Protein AF-A0A6C0HI77-F1 (afdb_monomer_lite)

Foldseek 3Di:
DVVVVLVVQLCVLQPVCLVVVLVVVCVVVVDNLVSVLVSLLVNLVSNCVSCLVLDPLDPPPPSCLVSVLVNLLLLSVLSVCCVVPVLSLLLSQLSLLLQLVLVVCCCPVVVKDFPDDRDDPSHPVVSVVVSVNCSSPVNNVSSLVCLLVDPDLPPHLDPVSLVVNVVSVVCSCVVRQVVCCVRRVHNRMPQRHPVDDPVSNVVSVVVSNVSSVVSSVVVVVSNVVND

pLDDT: mean 91.26, std 8.79, range [53.19, 98.69]

Structure (mmCIF, N/CA/C/O backbone):
data_AF-A0A6C0HI77-F1
#
_entry.id   AF-A0A6C0HI77-F1
#
loop_
_atom_site.group_PDB
_atom_site.id
_atom_site.type_symbol
_atom_site.label_atom_id
_atom_site.label_alt_id
_atom_site.label_comp_id
_atom_site.label_asym_id
_atom_site.label_entity_id
_atom_site.label_seq_id
_atom_site.pdbx_PDB_ins_code
_atom_site.Cartn_x
_atom_site.Cartn_y
_atom_site.Cartn_z
_atom_site.occupancy
_atom_site.B_iso_or_equiv
_atom_site.auth_seq_id
_atom_site.auth_comp_id
_atom_site.auth_asym_id
_atom_site.auth_atom_id
_atom_site.pdbx_PDB_model_num
ATOM 1 N N . MET A 1 1 ? -13.343 -34.624 20.318 1.00 53.19 1 MET A N 1
ATOM 2 C CA . MET A 1 1 ? -13.816 -34.173 18.985 1.00 53.19 1 MET A CA 1
ATOM 3 C C . MET A 1 1 ? -14.259 -32.708 18.936 1.00 53.19 1 MET A C 1
ATOM 5 O O . MET A 1 1 ? -14.117 -32.107 17.883 1.00 53.19 1 MET A O 1
ATOM 9 N N . VAL A 1 2 ? -14.716 -32.089 20.034 1.00 54.72 2 VAL A N 1
ATOM 10 C CA . VAL A 1 2 ? -15.115 -30.661 20.044 1.00 54.72 2 VAL A CA 1
ATOM 11 C C . VAL A 1 2 ? -13.932 -29.696 19.830 1.00 54.72 2 VAL A C 1
ATOM 13 O O . VAL A 1 2 ? -14.074 -28.698 19.130 1.00 54.72 2 VAL A O 1
ATOM 16 N N . SER A 1 3 ? -12.739 -30.019 20.343 1.00 54.97 3 SER A N 1
ATOM 17 C CA . SER A 1 3 ? -11.537 -29.179 20.191 1.00 54.97 3 SER A CA 1
ATOM 18 C C . SER A 1 3 ? -11.061 -29.032 18.740 1.00 54.97 3 SER A C 1
ATOM 20 O O . SER A 1 3 ? -10.640 -27.949 18.350 1.00 54.97 3 SER A O 1
ATOM 22 N N . VAL A 1 4 ? -11.183 -30.082 17.919 1.00 55.44 4 VAL A N 1
ATOM 23 C CA . VAL A 1 4 ? -10.771 -30.059 16.502 1.00 55.44 4 VAL A CA 1
ATOM 24 C C . VAL A 1 4 ? -11.670 -29.125 15.684 1.00 55.44 4 VAL A C 1
ATOM 26 O O . VAL A 1 4 ? -11.168 -28.352 14.873 1.00 55.44 4 VAL A O 1
ATOM 29 N N . ASN A 1 5 ? -12.981 -29.106 15.954 1.00 63.69 5 ASN A N 1
ATOM 30 C CA . ASN A 1 5 ? -13.908 -28.182 15.288 1.00 63.69 5 ASN A CA 1
ATOM 31 C C . ASN A 1 5 ? -13.658 -26.713 15.664 1.00 63.69 5 ASN A C 1
ATOM 33 O O . ASN A 1 5 ? -13.779 -25.839 14.807 1.00 63.69 5 ASN A O 1
ATOM 37 N N . ILE A 1 6 ? -13.280 -26.431 16.915 1.00 63.78 6 ILE A N 1
ATOM 38 C CA . ILE A 1 6 ? -12.971 -25.064 17.366 1.00 63.78 6 ILE A CA 1
ATOM 39 C C . ILE A 1 6 ? -11.668 -24.567 16.728 1.00 63.78 6 ILE A C 1
ATOM 41 O O . ILE A 1 6 ? -11.632 -23.463 16.185 1.00 63.78 6 ILE A O 1
ATOM 45 N N . ILE A 1 7 ? -10.619 -25.394 16.728 1.00 64.50 7 ILE A N 1
ATOM 46 C CA . ILE A 1 7 ? -9.315 -25.045 16.147 1.00 64.50 7 ILE A CA 1
ATOM 47 C C . ILE A 1 7 ? -9.431 -24.825 14.631 1.00 64.50 7 ILE A C 1
ATOM 49 O O . ILE A 1 7 ? -8.935 -23.822 14.116 1.00 64.50 7 ILE A O 1
ATOM 53 N N . ASN A 1 8 ? -10.156 -25.697 13.921 1.00 66.62 8 ASN A N 1
ATOM 54 C CA . ASN A 1 8 ? -10.393 -25.543 12.482 1.00 66.62 8 ASN A CA 1
ATOM 55 C C . ASN A 1 8 ? -11.140 -24.239 12.159 1.00 66.62 8 ASN A C 1
ATOM 57 O O . ASN A 1 8 ? -10.820 -23.570 11.179 1.00 66.62 8 ASN A O 1
ATOM 61 N N . ASN A 1 9 ? -12.087 -23.829 13.008 1.00 85.38 9 ASN A N 1
ATOM 62 C CA . ASN A 1 9 ? -12.816 -22.574 12.828 1.00 85.38 9 ASN A CA 1
ATOM 63 C C . ASN A 1 9 ? -11.897 -21.346 12.995 1.00 85.38 9 ASN A C 1
ATOM 65 O O . ASN A 1 9 ? -11.975 -20.412 12.198 1.00 85.38 9 ASN A O 1
ATOM 69 N N . ILE A 1 10 ? -10.966 -21.363 13.959 1.00 92.31 10 ILE A N 1
ATOM 70 C CA . ILE A 1 10 ? -10.018 -20.255 14.185 1.00 92.31 10 ILE A CA 1
ATOM 71 C C . ILE A 1 10 ? -9.112 -20.040 12.965 1.00 92.31 10 ILE A C 1
ATOM 73 O O . ILE A 1 10 ? -9.024 -18.922 12.456 1.00 92.31 10 ILE A O 1
ATOM 77 N N . TYR A 1 11 ? -8.467 -21.088 12.449 1.00 92.69 11 TYR A N 1
ATOM 78 C CA . TYR A 1 11 ? -7.564 -20.940 11.300 1.00 92.69 11 TYR A CA 1
ATOM 79 C C . TYR A 1 11 ? -8.297 -20.528 10.017 1.00 92.69 11 TYR A C 1
ATOM 81 O O . TYR A 1 11 ? -7.779 -19.721 9.242 1.00 92.69 11 TYR A O 1
ATOM 89 N N . ILE A 1 12 ? -9.529 -21.009 9.813 1.00 92.56 12 ILE A N 1
ATOM 90 C CA . ILE A 1 12 ? -10.366 -20.574 8.688 1.00 92.56 12 ILE A CA 1
ATOM 91 C C . ILE A 1 12 ? -10.732 -19.093 8.829 1.00 92.56 12 ILE A C 1
ATOM 93 O O . ILE A 1 12 ? -10.561 -18.340 7.872 1.00 92.56 12 ILE A O 1
ATOM 97 N N . LYS A 1 13 ? -11.165 -18.639 10.014 1.00 93.44 13 LYS A N 1
ATOM 98 C CA . LYS A 1 13 ? -11.474 -17.220 10.270 1.00 93.44 13 LYS A CA 1
ATOM 99 C C . LYS A 1 13 ? -10.274 -16.307 10.007 1.00 93.44 13 LYS A C 1
ATOM 101 O O . LYS A 1 13 ? -10.445 -15.237 9.434 1.00 93.44 13 LYS A O 1
ATOM 106 N N . ASN A 1 14 ? -9.062 -16.742 10.350 1.00 94.56 14 ASN A N 1
ATOM 107 C CA . ASN A 1 14 ? -7.837 -15.972 10.107 1.00 94.56 14 ASN A CA 1
ATOM 108 C C . ASN A 1 14 ? -7.335 -16.051 8.655 1.00 94.56 14 ASN A C 1
ATOM 110 O O . ASN A 1 14 ? -6.414 -15.324 8.298 1.00 94.56 14 ASN A O 1
ATOM 114 N N . GLY A 1 15 ? -7.950 -16.871 7.797 1.00 95.50 15 GLY A N 1
ATOM 115 C CA . GLY A 1 15 ? -7.628 -16.923 6.371 1.00 95.50 15 GLY A CA 1
ATOM 116 C C . GLY A 1 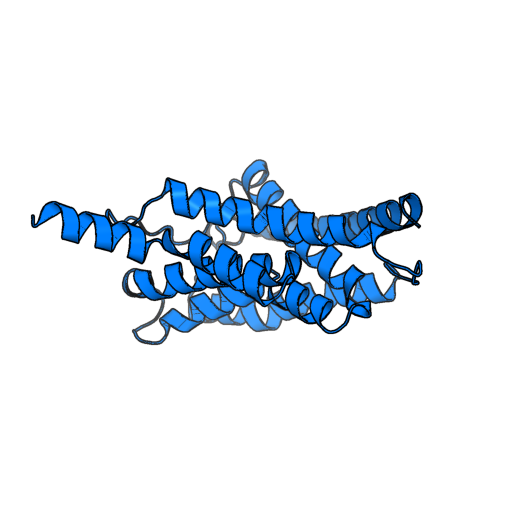15 ? -6.453 -17.832 6.021 1.00 95.50 15 GLY A C 1
ATOM 117 O O . GLY A 1 15 ? -5.926 -17.728 4.919 1.00 95.50 15 GLY A O 1
ATOM 118 N N . CYS A 1 16 ? -6.058 -18.762 6.898 1.00 95.81 16 CYS A N 1
ATOM 119 C CA . CYS A 1 16 ? -4.932 -19.672 6.645 1.00 95.81 16 CYS A CA 1
ATOM 120 C C . CYS A 1 16 ? -5.140 -20.608 5.440 1.00 95.81 16 CYS A C 1
ATOM 122 O O . CYS A 1 16 ? -4.198 -21.263 5.004 1.00 95.81 16 CYS A O 1
ATOM 124 N N . TYR A 1 17 ? -6.353 -20.663 4.884 1.00 95.44 17 TYR A N 1
ATOM 125 C CA . TYR A 1 17 ? -6.663 -21.398 3.659 1.00 95.44 17 TYR A CA 1
ATOM 126 C C . TYR A 1 17 ? -6.307 -20.627 2.371 1.00 95.44 17 TYR A C 1
ATOM 128 O O . TYR A 1 17 ? -6.198 -21.225 1.302 1.00 95.44 17 TYR A O 1
ATOM 136 N N . ILE A 1 18 ? -6.128 -19.305 2.439 1.00 96.94 18 ILE A N 1
ATOM 137 C CA . ILE A 1 18 ? -5.914 -18.443 1.265 1.00 96.94 18 ILE A CA 1
ATOM 138 C C . ILE A 1 18 ? -4.601 -18.755 0.520 1.00 96.94 18 ILE A C 1
ATOM 140 O O . ILE A 1 18 ? -4.625 -18.699 -0.708 1.00 96.94 18 ILE A O 1
ATOM 144 N N . PRO A 1 19 ? -3.494 -19.188 1.158 1.00 95.75 19 PRO A N 1
ATOM 145 C CA . PRO A 1 19 ? -2.330 -19.699 0.428 1.00 95.75 19 PRO A CA 1
ATOM 146 C C . PRO A 1 19 ? -2.638 -20.894 -0.492 1.00 95.75 19 PRO A C 1
ATOM 148 O O . PRO A 1 19 ? -2.011 -21.045 -1.536 1.00 95.75 19 PRO A O 1
ATOM 151 N N . PHE A 1 20 ? -3.631 -21.729 -0.171 1.00 96.12 20 PHE A N 1
ATOM 152 C CA . PHE A 1 20 ? -4.065 -22.796 -1.082 1.00 96.12 20 PHE A CA 1
ATOM 153 C C . PHE A 1 20 ? -4.909 -22.246 -2.236 1.00 96.12 20 PHE A C 1
ATOM 155 O O . PHE A 1 20 ? -4.781 -22.710 -3.368 1.00 96.12 20 PHE A O 1
ATOM 162 N N . VAL A 1 21 ? -5.720 -21.212 -1.974 1.00 96.00 21 VAL A N 1
ATOM 163 C CA . VAL A 1 21 ? -6.425 -20.462 -3.027 1.00 96.00 21 VAL A CA 1
ATOM 164 C C . VAL A 1 21 ? -5.419 -19.826 -3.986 1.00 96.00 21 VAL A C 1
ATOM 166 O O . VAL A 1 21 ? -5.616 -19.904 -5.193 1.00 96.00 21 VAL A O 1
ATOM 169 N N . TYR A 1 22 ? -4.316 -19.279 -3.471 1.00 96.44 22 TYR A N 1
ATOM 170 C CA . TYR A 1 22 ? -3.204 -18.764 -4.269 1.00 96.44 22 TYR A CA 1
ATOM 171 C C . TYR A 1 22 ? -2.630 -19.821 -5.214 1.00 96.44 22 TYR A C 1
ATOM 173 O O . TYR A 1 22 ? -2.514 -19.560 -6.408 1.00 96.44 22 TYR A O 1
ATOM 181 N N . ILE A 1 23 ? -2.320 -21.021 -4.710 1.00 97.38 23 ILE A N 1
ATOM 182 C CA . ILE A 1 23 ? -1.789 -22.114 -5.539 1.00 97.38 23 ILE A CA 1
ATOM 183 C C . ILE A 1 23 ? -2.769 -22.451 -6.670 1.00 97.38 23 ILE A C 1
ATOM 185 O O . ILE A 1 23 ? -2.353 -22.599 -7.818 1.00 97.38 23 ILE A O 1
ATOM 189 N N . GLY A 1 24 ? -4.068 -22.522 -6.362 1.00 97.56 24 GLY A N 1
ATOM 190 C CA . GLY A 1 24 ? -5.112 -22.729 -7.365 1.00 97.56 24 GLY A CA 1
ATOM 191 C C . GLY A 1 24 ? -5.161 -21.603 -8.399 1.00 97.56 24 GLY A C 1
ATOM 192 O O . GLY A 1 24 ? -5.083 -21.867 -9.596 1.00 97.56 24 GLY A O 1
ATOM 193 N N . LEU A 1 25 ? -5.236 -20.346 -7.954 1.00 96.38 25 LEU A N 1
ATOM 194 C CA . LEU A 1 25 ? -5.265 -19.175 -8.834 1.00 96.38 25 LEU A CA 1
ATOM 195 C C . LEU A 1 25 ? -4.044 -19.131 -9.748 1.00 96.38 25 LEU A C 1
ATOM 197 O O . LEU A 1 25 ? -4.202 -18.972 -10.954 1.00 96.38 25 LEU A O 1
ATOM 201 N N . TRP A 1 26 ? -2.851 -19.351 -9.206 1.00 97.62 26 TRP A N 1
ATOM 202 C CA . TRP A 1 26 ? -1.622 -19.368 -9.988 1.00 97.62 26 TRP A CA 1
ATOM 203 C C . TRP A 1 26 ? -1.589 -20.528 -10.984 1.00 97.62 26 TRP A C 1
ATOM 205 O O . TRP A 1 26 ? -1.174 -20.352 -12.130 1.00 97.62 26 TRP A O 1
ATOM 215 N N . TYR A 1 27 ? -2.095 -21.702 -10.599 1.00 97.81 27 TYR A N 1
ATOM 216 C CA . TYR A 1 27 ? -2.217 -22.830 -11.514 1.00 97.81 27 TYR A CA 1
ATOM 217 C C . TYR A 1 27 ? -3.105 -22.509 -12.726 1.00 97.81 27 TYR A C 1
ATOM 219 O O . TYR A 1 27 ? -2.742 -22.902 -13.837 1.00 97.81 27 TYR A O 1
ATOM 227 N N . PHE A 1 28 ? -4.222 -21.802 -12.530 1.00 97.62 28 PHE A N 1
ATOM 228 C CA . PHE A 1 28 ? -5.171 -21.475 -13.600 1.00 97.62 28 PHE A CA 1
ATOM 229 C C . PHE A 1 28 ? -4.765 -20.259 -14.433 1.00 97.62 28 PHE A C 1
ATOM 231 O O . PHE A 1 28 ? -4.900 -20.295 -15.651 1.00 97.62 28 PHE A O 1
ATOM 238 N N . THR A 1 29 ? -4.267 -19.197 -13.802 1.00 96.50 29 THR A N 1
ATOM 239 C CA . THR A 1 29 ? -3.889 -17.961 -14.506 1.00 96.50 29 THR A CA 1
ATOM 240 C C . THR A 1 29 ? -2.521 -18.062 -15.170 1.00 96.50 29 THR A C 1
ATOM 242 O O . THR A 1 29 ? -2.258 -17.334 -16.118 1.00 96.50 29 THR A O 1
ATOM 245 N N . LYS A 1 30 ? -1.638 -18.934 -14.656 1.00 97.19 30 LYS A N 1
ATOM 246 C CA . LYS A 1 30 ? -0.193 -18.949 -14.953 1.00 97.19 30 LYS A CA 1
ATOM 247 C C . LYS A 1 30 ? 0.496 -17.605 -14.703 1.00 97.19 30 LYS A C 1
ATOM 249 O O . LYS A 1 30 ? 1.620 -17.396 -15.145 1.00 97.19 30 LYS A O 1
ATOM 254 N N . ASP A 1 31 ? -0.139 -16.740 -13.920 1.00 95.50 31 ASP A N 1
ATOM 255 C CA . ASP A 1 31 ? 0.297 -15.378 -13.672 1.00 95.50 31 ASP A CA 1
ATOM 256 C C . ASP A 1 31 ? 0.622 -15.209 -12.190 1.00 95.50 31 ASP A C 1
ATOM 258 O O . ASP A 1 31 ? -0.257 -15.205 -11.318 1.00 95.50 31 ASP A O 1
ATOM 262 N N . PHE A 1 32 ? 1.917 -15.130 -11.895 1.00 95.12 32 PHE A N 1
ATOM 263 C CA . PHE A 1 32 ? 2.402 -14.997 -10.526 1.00 95.12 32 PHE A CA 1
ATOM 264 C C . PHE A 1 32 ? 2.031 -13.635 -9.924 1.00 95.12 32 PHE A C 1
ATOM 266 O O . PHE A 1 32 ? 1.683 -13.569 -8.743 1.00 95.12 32 PHE A O 1
ATOM 273 N N . TYR A 1 33 ? 2.078 -12.562 -10.721 1.00 95.12 33 TYR A N 1
ATOM 274 C CA . TYR A 1 33 ? 1.779 -11.204 -10.270 1.00 95.12 33 TYR A CA 1
ATOM 275 C C . TYR A 1 33 ? 0.308 -11.092 -9.872 1.00 95.12 33 TYR A C 1
ATOM 277 O O . TYR A 1 33 ? -0.010 -10.790 -8.716 1.00 95.12 33 TYR A O 1
ATOM 285 N N . LEU A 1 34 ? -0.594 -11.418 -10.803 1.00 95.00 34 LEU A N 1
ATOM 286 C CA . LEU A 1 34 ? -2.035 -11.309 -10.601 1.00 95.00 34 LEU A CA 1
ATOM 287 C C . LEU A 1 34 ? -2.496 -12.187 -9.437 1.00 95.00 34 LEU A C 1
ATOM 289 O O . LEU A 1 34 ? -3.218 -11.722 -8.553 1.00 95.00 34 LEU A O 1
ATOM 293 N N . SER A 1 35 ? -2.046 -13.444 -9.400 1.00 96.56 35 SER A N 1
ATOM 294 C CA . SER A 1 35 ? -2.444 -14.389 -8.351 1.00 96.56 35 SER A CA 1
ATOM 295 C C . SER A 1 35 ? -2.014 -13.908 -6.970 1.00 96.56 35 SER A C 1
ATOM 297 O O . SER A 1 35 ? -2.783 -13.996 -6.013 1.00 96.56 35 SER A O 1
ATOM 299 N N . THR A 1 36 ? -0.811 -13.342 -6.860 1.00 95.31 36 THR A N 1
ATOM 300 C CA . THR A 1 36 ? -0.298 -12.827 -5.588 1.00 95.31 36 THR A CA 1
ATOM 301 C C . THR A 1 36 ? -1.076 -11.593 -5.128 1.00 95.31 36 THR A C 1
ATOM 303 O O . THR A 1 36 ? -1.520 -11.547 -3.978 1.00 95.31 36 THR A O 1
ATOM 306 N N . VAL A 1 37 ? -1.312 -10.619 -6.017 1.00 93.69 37 VAL A N 1
ATOM 307 C CA . VAL A 1 37 ? -2.087 -9.400 -5.709 1.00 93.69 37 VAL A CA 1
ATOM 308 C C . VAL A 1 37 ? -3.512 -9.747 -5.264 1.00 93.69 37 VAL A C 1
ATOM 310 O O . VAL A 1 37 ? -3.989 -9.231 -4.249 1.00 93.69 37 VAL A O 1
ATOM 313 N N . VAL A 1 38 ? -4.181 -10.666 -5.968 1.00 93.44 38 VAL A N 1
ATOM 314 C CA . VAL A 1 38 ? -5.527 -11.135 -5.603 1.00 93.44 38 VAL A CA 1
ATOM 315 C C . VAL A 1 38 ? -5.518 -11.820 -4.235 1.00 93.44 38 VAL A C 1
ATOM 317 O O . VAL A 1 38 ? -6.395 -11.561 -3.412 1.00 93.44 38 VAL A O 1
ATOM 320 N N . CYS A 1 39 ? -4.521 -12.651 -3.935 1.00 94.75 39 CYS A N 1
ATOM 321 C CA . CYS A 1 39 ? -4.460 -13.353 -2.654 1.00 94.75 39 CYS A CA 1
ATOM 322 C C . CYS A 1 39 ? -4.195 -12.440 -1.462 1.00 94.75 39 CYS A C 1
ATOM 324 O O . CYS A 1 39 ? -4.845 -12.602 -0.427 1.00 94.75 39 CYS A O 1
ATOM 326 N N . PHE A 1 40 ? -3.328 -11.438 -1.604 1.00 92.38 40 PHE A N 1
ATOM 327 C CA . PHE A 1 40 ? -3.192 -10.402 -0.580 1.00 92.38 40 PHE A CA 1
ATOM 328 C C . PHE A 1 40 ? -4.511 -9.671 -0.343 1.00 92.38 40 PHE A C 1
ATOM 330 O O . PHE A 1 40 ? -4.894 -9.445 0.807 1.00 92.38 40 PHE A O 1
ATOM 337 N N . LYS A 1 41 ? -5.272 -9.391 -1.410 1.00 89.88 41 LYS A N 1
ATOM 338 C CA . LYS A 1 41 ? -6.593 -8.784 -1.259 1.00 89.88 41 LYS A CA 1
ATOM 339 C C . LYS A 1 41 ? -7.560 -9.678 -0.494 1.00 89.88 41 LYS A C 1
ATOM 341 O O . LYS A 1 41 ? -8.252 -9.197 0.407 1.00 89.88 41 LYS A O 1
ATOM 346 N N . LEU A 1 42 ? -7.606 -10.962 -0.844 1.00 92.75 42 LEU A N 1
ATOM 347 C CA . LEU A 1 42 ? -8.450 -11.948 -0.175 1.00 92.75 42 LEU A CA 1
ATOM 348 C C . LEU A 1 42 ? -8.117 -12.045 1.316 1.00 92.75 42 LEU A C 1
ATOM 350 O O . LEU A 1 42 ? -9.041 -12.147 2.120 1.00 92.75 42 LEU A O 1
ATOM 354 N N . HIS A 1 43 ? -6.840 -11.943 1.704 1.00 92.50 43 HIS A N 1
ATOM 355 C CA . HIS A 1 43 ? -6.439 -11.904 3.114 1.00 92.50 43 HIS A CA 1
ATOM 356 C C . HIS A 1 43 ? -7.073 -10.731 3.854 1.00 92.50 43 HIS A C 1
ATOM 358 O O . HIS A 1 43 ? -7.734 -10.934 4.876 1.00 92.50 43 HIS A O 1
ATOM 364 N N . THR A 1 44 ? -6.927 -9.520 3.316 1.00 89.31 44 THR A N 1
ATOM 365 C CA . THR A 1 44 ? -7.511 -8.315 3.910 1.00 89.31 44 THR A CA 1
ATOM 366 C C . THR A 1 44 ? -9.037 -8.417 3.977 1.00 89.31 44 THR A C 1
ATOM 368 O O . THR A 1 44 ? -9.620 -8.150 5.025 1.00 89.31 44 THR A O 1
ATOM 371 N N . MET A 1 45 ? -9.700 -8.853 2.898 1.00 89.00 45 MET A N 1
ATOM 372 C CA . MET A 1 45 ? -11.165 -9.003 2.867 1.00 89.00 45 MET A CA 1
ATOM 373 C C . MET A 1 45 ? -11.656 -10.035 3.871 1.00 89.00 45 MET A C 1
ATOM 375 O O . MET A 1 45 ? -12.597 -9.756 4.605 1.00 89.00 45 MET A O 1
ATOM 379 N N . ASN A 1 46 ? -11.013 -11.202 3.939 1.00 91.94 46 ASN A N 1
ATOM 380 C CA . ASN A 1 46 ? -11.390 -12.238 4.889 1.00 91.94 46 ASN A CA 1
ATOM 381 C C . ASN A 1 46 ? -11.234 -11.744 6.332 1.00 91.94 46 ASN A C 1
ATOM 383 O O . ASN A 1 46 ? -12.148 -11.938 7.129 1.00 91.94 46 ASN A O 1
ATOM 387 N N . TYR A 1 47 ? -10.123 -11.074 6.659 1.00 90.06 47 TYR A N 1
ATOM 388 C CA . TYR A 1 47 ? -9.914 -10.516 7.996 1.00 90.06 47 TYR A CA 1
ATOM 389 C C . TYR A 1 47 ? -11.048 -9.562 8.379 1.00 90.06 47 TYR A C 1
ATOM 391 O O . TYR A 1 47 ? -11.715 -9.760 9.395 1.00 90.06 47 TYR A O 1
ATOM 399 N N . PHE A 1 48 ? -11.331 -8.566 7.540 1.00 86.75 48 PHE A N 1
ATOM 400 C CA . PHE A 1 48 ? -12.373 -7.606 7.870 1.00 86.75 48 PHE A CA 1
ATOM 401 C C . PHE A 1 48 ? -13.772 -8.219 7.878 1.00 86.75 48 PHE A C 1
ATOM 403 O O . PHE A 1 48 ? -14.535 -7.925 8.786 1.00 86.75 48 PHE A O 1
ATOM 410 N N . TYR A 1 49 ? -14.096 -9.101 6.936 1.00 87.50 49 TYR A N 1
ATOM 411 C CA . TYR A 1 49 ? -15.386 -9.786 6.910 1.00 87.50 49 TYR A CA 1
ATOM 412 C C . TYR A 1 49 ? -15.617 -10.632 8.170 1.00 87.50 49 TYR A C 1
ATOM 414 O O . TYR A 1 49 ? -16.702 -10.625 8.744 1.00 87.50 49 TYR A O 1
ATOM 422 N N . ARG A 1 50 ? -14.598 -11.362 8.639 1.00 89.69 50 ARG A N 1
ATOM 423 C CA . ARG A 1 50 ? -14.726 -12.240 9.812 1.00 89.69 50 ARG A CA 1
ATOM 424 C C . ARG A 1 50 ? -14.740 -11.474 11.125 1.00 89.69 50 ARG A C 1
ATOM 426 O O . ARG A 1 50 ? -15.450 -11.876 12.045 1.00 89.69 50 ARG A O 1
ATOM 433 N N . PHE A 1 51 ? -13.986 -10.383 11.212 1.00 88.69 51 PHE A N 1
ATOM 434 C CA . PHE A 1 51 ? -13.784 -9.644 12.456 1.00 88.69 51 PHE A CA 1
ATOM 435 C C . PHE A 1 51 ? -14.494 -8.280 12.488 1.00 88.69 51 PHE A C 1
ATOM 437 O O . PHE A 1 51 ? -14.275 -7.508 13.420 1.00 88.69 51 PHE A O 1
ATOM 444 N N . GLU A 1 52 ? -15.388 -7.978 11.535 1.00 85.62 52 GLU A N 1
ATOM 445 C CA . GLU A 1 52 ? -16.070 -6.674 11.472 1.00 85.62 52 GLU A CA 1
ATOM 446 C C . GLU A 1 52 ? -16.873 -6.335 12.729 1.00 85.62 52 GLU A C 1
ATOM 448 O O . GLU A 1 52 ? -16.948 -5.175 13.128 1.00 85.62 52 GLU A O 1
ATOM 453 N N . HIS A 1 53 ? -17.442 -7.351 13.377 1.00 84.25 53 HIS A N 1
ATOM 454 C CA . HIS A 1 53 ? -18.282 -7.218 14.563 1.00 84.25 53 HIS A CA 1
ATOM 455 C C . HIS A 1 53 ? -17.507 -6.723 15.796 1.00 84.25 53 HIS A C 1
ATOM 457 O O . HIS A 1 53 ? -18.114 -6.285 16.773 1.00 84.25 53 HIS A O 1
ATOM 463 N N . HIS A 1 54 ? -16.171 -6.756 15.760 1.00 85.31 54 HIS A N 1
ATOM 464 C CA . HIS A 1 54 ? -15.331 -6.166 16.799 1.00 85.31 54 HIS A CA 1
ATOM 465 C C . HIS A 1 54 ? -15.163 -4.647 16.647 1.00 85.31 54 HIS A C 1
ATOM 467 O O . HIS A 1 54 ? -14.795 -3.981 17.617 1.00 85.31 54 HIS A O 1
ATOM 473 N N . TYR A 1 55 ? -15.442 -4.072 15.471 1.00 82.12 55 TYR A N 1
ATOM 474 C CA . TYR A 1 55 ? -15.398 -2.624 15.283 1.00 82.12 55 TYR A CA 1
ATOM 475 C C . TYR A 1 55 ? -16.704 -1.988 15.765 1.00 82.12 55 TYR A C 1
ATOM 477 O O . TYR A 1 55 ? -17.788 -2.303 15.285 1.00 82.12 55 TYR A O 1
ATOM 485 N N . LYS A 1 56 ? -16.595 -1.047 16.706 1.00 82.25 56 LYS A N 1
ATOM 486 C CA . LYS A 1 56 ? -17.726 -0.250 17.218 1.00 82.25 56 LYS A CA 1
ATOM 487 C C . LYS A 1 56 ? -17.711 1.187 16.689 1.00 82.25 56 LYS A C 1
ATOM 489 O O . LYS A 1 56 ? -18.202 2.095 17.346 1.00 82.25 56 LYS A O 1
ATOM 494 N N . ILE A 1 57 ? -17.069 1.388 15.539 1.00 80.69 57 ILE A N 1
ATOM 495 C CA . ILE A 1 57 ? -16.801 2.712 14.968 1.00 80.69 57 ILE A CA 1
ATOM 496 C C . ILE A 1 57 ? -18.065 3.269 14.311 1.00 80.69 57 ILE A C 1
ATOM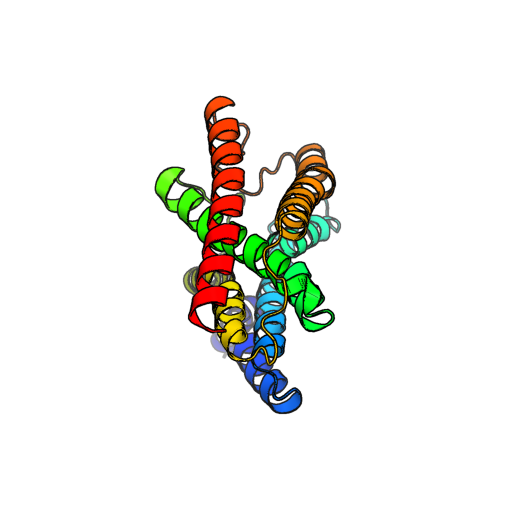 498 O O . ILE A 1 57 ? -18.396 4.435 14.491 1.00 80.69 57 ILE A O 1
ATOM 502 N N . LEU A 1 58 ? -18.781 2.419 13.574 1.00 82.62 58 LEU A N 1
ATOM 503 C CA . LEU A 1 58 ? -20.067 2.734 12.970 1.00 82.62 58 LEU A CA 1
ATOM 504 C C . LEU A 1 58 ? -21.114 1.716 13.440 1.00 82.62 58 LEU A C 1
ATOM 506 O O . LEU A 1 58 ? -20.762 0.575 13.757 1.00 82.62 58 LEU A O 1
ATOM 510 N N . PRO A 1 59 ? -22.405 2.091 13.493 1.00 78.81 59 PRO A N 1
ATOM 511 C CA . PRO A 1 59 ? -23.458 1.117 13.731 1.00 78.81 59 PRO A CA 1
ATOM 512 C C . PRO A 1 59 ? -23.451 0.066 12.614 1.00 78.81 59 PRO A C 1
ATOM 514 O O . PRO A 1 59 ? -23.234 0.379 11.441 1.00 78.81 59 PRO A O 1
ATOM 517 N N . SER A 1 60 ? -23.690 -1.195 12.972 1.00 76.19 60 SER A N 1
ATOM 518 C CA . SER A 1 60 ? -23.908 -2.251 11.979 1.00 76.19 60 SER A CA 1
ATOM 519 C C . SER A 1 60 ? -25.078 -1.855 11.061 1.00 76.19 60 SER A C 1
ATOM 521 O O . SER A 1 60 ? -26.079 -1.346 11.576 1.00 76.19 60 SER A O 1
ATOM 523 N N . PRO A 1 61 ? -24.981 -2.034 9.728 1.00 73.62 61 PRO A N 1
ATOM 524 C CA . PRO A 1 61 ? -23.973 -2.808 8.989 1.00 73.62 61 PRO A CA 1
ATOM 525 C C . PRO A 1 61 ? -22.811 -1.982 8.401 1.00 73.62 61 PRO A C 1
ATOM 527 O O . PRO A 1 61 ? -22.047 -2.491 7.588 1.00 73.62 61 PRO A O 1
ATOM 530 N N . TYR A 1 62 ? -22.637 -0.710 8.768 1.00 79.62 62 TYR A N 1
ATOM 531 C CA . TYR A 1 62 ? -21.752 0.220 8.043 1.00 79.62 62 TYR A CA 1
ATOM 532 C C . TYR A 1 62 ? -20.246 0.030 8.290 1.00 79.62 62 TYR A C 1
ATOM 534 O O . TYR A 1 62 ? -19.430 0.750 7.712 1.00 79.62 62 TYR A O 1
ATOM 542 N N . ASN A 1 63 ? -19.844 -0.964 9.087 1.00 78.81 63 ASN A N 1
ATOM 543 C CA . ASN A 1 63 ? -18.432 -1.299 9.297 1.00 78.81 63 ASN A CA 1
ATOM 544 C C . ASN A 1 63 ? -17.712 -1.712 7.996 1.00 78.81 63 ASN A C 1
ATOM 546 O O . ASN A 1 63 ? -16.482 -1.620 7.935 1.00 78.81 63 ASN A O 1
ATOM 550 N N . PHE A 1 64 ? -18.448 -2.066 6.930 1.00 80.25 64 PHE A N 1
ATOM 551 C CA . PHE A 1 64 ? -17.877 -2.286 5.596 1.00 80.25 64 PHE A CA 1
ATOM 552 C C . PHE A 1 64 ? -17.105 -1.063 5.061 1.00 80.25 64 PHE A C 1
ATOM 554 O O . PHE A 1 64 ? -16.147 -1.227 4.307 1.00 80.25 64 PHE A O 1
ATOM 561 N N . MET A 1 65 ? -17.455 0.160 5.485 1.00 84.56 65 MET A N 1
ATOM 562 C CA . MET A 1 65 ? -16.748 1.382 5.076 1.00 84.56 65 MET A CA 1
ATOM 563 C C . MET A 1 65 ? -15.274 1.351 5.482 1.00 84.56 65 MET A C 1
ATOM 565 O O . MET A 1 65 ? -14.414 1.769 4.711 1.00 84.56 65 MET A O 1
ATOM 569 N N . LYS A 1 66 ? -14.946 0.755 6.637 1.00 84.44 66 LYS A N 1
ATOM 570 C CA . LYS A 1 66 ? -13.549 0.557 7.043 1.00 84.44 66 LYS A CA 1
ATOM 571 C C . LYS A 1 66 ? -12.800 -0.328 6.052 1.00 84.44 66 LYS A C 1
ATOM 573 O O . LYS A 1 66 ? -11.640 -0.069 5.746 1.00 84.44 66 LYS A O 1
ATOM 578 N N . GLN A 1 67 ? -13.471 -1.353 5.529 1.00 83.12 67 GLN A N 1
ATOM 579 C CA . GLN A 1 67 ? -12.908 -2.271 4.539 1.00 83.12 67 GLN A CA 1
ATOM 580 C C . GLN A 1 67 ? -12.653 -1.572 3.209 1.00 83.12 67 GLN A C 1
ATOM 582 O O . GLN A 1 67 ? -11.661 -1.869 2.551 1.00 83.12 67 GLN A O 1
ATOM 587 N N . PHE A 1 68 ? -13.532 -0.646 2.820 1.00 86.31 68 PHE A N 1
ATOM 588 C CA . PHE A 1 68 ? -13.355 0.172 1.625 1.00 86.31 68 PHE A CA 1
ATOM 589 C C . PHE A 1 68 ? -12.138 1.090 1.759 1.00 86.31 68 PHE A C 1
ATOM 591 O O . PHE A 1 68 ? -11.260 1.089 0.898 1.00 86.31 68 PHE A O 1
ATOM 598 N N . VAL A 1 69 ? -12.015 1.800 2.881 1.00 89.69 69 VAL A N 1
ATOM 599 C CA . VAL A 1 69 ? -10.853 2.662 3.118 1.00 89.69 69 VAL A CA 1
ATOM 600 C C . VAL A 1 69 ? -9.560 1.829 3.120 1.00 89.69 69 VAL A C 1
ATOM 602 O O . VAL A 1 69 ? -8.627 2.155 2.389 1.00 89.69 69 VAL A O 1
ATOM 605 N N . ARG A 1 70 ? -9.561 0.679 3.813 1.00 85.06 70 ARG A N 1
ATOM 606 C CA . ARG A 1 70 ? -8.452 -0.300 3.852 1.00 85.06 70 ARG A CA 1
ATOM 607 C C . ARG A 1 70 ? -8.210 -1.057 2.537 1.00 85.06 70 ARG A C 1
ATOM 609 O O . ARG A 1 70 ? -7.235 -1.783 2.373 1.00 85.06 70 ARG A O 1
ATOM 616 N N . LEU A 1 71 ? -9.147 -0.990 1.597 1.00 82.38 71 LEU A N 1
ATOM 617 C CA . LEU A 1 71 ? -8.953 -1.501 0.244 1.00 82.38 71 LEU A CA 1
ATOM 618 C C . LEU A 1 71 ? -8.152 -0.486 -0.564 1.00 82.38 71 LEU A C 1
ATOM 620 O O . LEU A 1 71 ? -7.208 -0.856 -1.257 1.00 82.38 71 LEU A O 1
ATOM 624 N N . THR A 1 72 ? -8.539 0.778 -0.467 1.00 87.81 72 THR A N 1
ATOM 625 C CA . THR A 1 72 ? -7.948 1.854 -1.262 1.00 87.81 72 THR A CA 1
ATOM 626 C C . THR A 1 72 ? -6.558 2.282 -0.783 1.00 87.81 72 THR A C 1
ATOM 628 O O . THR A 1 72 ? -5.778 2.747 -1.608 1.00 87.81 72 THR A O 1
ATOM 631 N N . ASP A 1 73 ? -6.216 2.085 0.497 1.00 86.81 73 ASP A N 1
ATOM 632 C CA . ASP A 1 73 ? -4.895 2.437 1.052 1.00 86.81 73 ASP A CA 1
ATOM 633 C C . ASP A 1 73 ? -3.789 1.415 0.721 1.00 86.81 73 ASP A C 1
ATOM 635 O O . ASP A 1 73 ? -2.620 1.774 0.660 1.00 86.81 73 ASP A O 1
ATOM 639 N N . SER A 1 74 ? -4.151 0.159 0.450 1.00 90.00 74 SER A N 1
ATOM 640 C CA . SER A 1 74 ? -3.212 -0.955 0.230 1.00 90.00 74 SER A CA 1
ATOM 641 C C . SER A 1 74 ? -2.468 -0.956 -1.117 1.00 90.00 74 SER A C 1
ATOM 643 O O . SER A 1 74 ? -1.678 -1.858 -1.384 1.00 90.00 74 SER A O 1
ATOM 645 N N . GLY A 1 75 ? -2.757 -0.013 -2.020 1.00 91.69 75 GLY A N 1
ATOM 646 C CA . GLY A 1 75 ? -2.121 0.058 -3.347 1.00 91.69 75 GLY A CA 1
ATOM 647 C C . GLY A 1 75 ? -2.601 -0.994 -4.359 1.00 91.69 75 GLY A C 1
ATOM 648 O O . GLY A 1 75 ? -2.214 -0.952 -5.524 1.00 91.69 75 GLY A O 1
ATOM 649 N N . ILE A 1 76 ? -3.503 -1.902 -3.973 1.00 91.12 76 ILE A N 1
ATOM 650 C CA . ILE A 1 76 ? -4.031 -2.961 -4.854 1.00 91.12 76 ILE A CA 1
ATOM 651 C C . ILE A 1 76 ? -4.730 -2.385 -6.091 1.00 91.12 76 ILE A C 1
ATOM 653 O O . ILE A 1 76 ? -4.590 -2.926 -7.185 1.00 91.12 76 ILE A O 1
ATOM 657 N N . ALA A 1 77 ? -5.440 -1.261 -5.947 1.00 92.88 77 ALA A N 1
ATOM 658 C CA . ALA A 1 77 ? -6.031 -0.568 -7.090 1.00 92.88 77 ALA A CA 1
ATOM 659 C C . ALA A 1 77 ? -4.959 -0.140 -8.108 1.00 92.88 77 ALA A C 1
ATOM 661 O O . ALA A 1 77 ? -5.148 -0.332 -9.305 1.00 92.88 77 ALA A O 1
ATOM 662 N N . ALA A 1 78 ? -3.810 0.358 -7.640 1.00 95.38 78 ALA A N 1
ATOM 663 C CA . ALA A 1 78 ? -2.699 0.719 -8.513 1.00 95.38 78 ALA A CA 1
ATOM 664 C C . ALA A 1 78 ? -2.095 -0.517 -9.205 1.00 95.38 78 ALA A C 1
ATOM 666 O O . ALA A 1 78 ? -1.820 -0.458 -10.401 1.00 95.38 78 ALA A O 1
ATOM 667 N N . SER A 1 79 ? -1.972 -1.649 -8.497 1.00 95.25 79 SER A N 1
ATOM 668 C CA . SER A 1 79 ? -1.537 -2.925 -9.091 1.00 95.25 79 SER A CA 1
ATOM 669 C C . SER A 1 79 ? -2.466 -3.407 -10.200 1.00 95.25 79 SER A C 1
ATOM 671 O O . SER A 1 79 ? -1.992 -3.803 -11.257 1.00 95.25 79 SER A O 1
ATOM 673 N N . LEU A 1 80 ? -3.784 -3.371 -9.979 1.00 94.62 80 LEU A N 1
ATOM 674 C CA . LEU A 1 80 ? -4.760 -3.823 -10.974 1.00 94.62 80 LEU A CA 1
ATOM 675 C C . LEU A 1 80 ? -4.817 -2.885 -12.184 1.00 94.62 80 LEU A C 1
ATOM 677 O O . LEU A 1 80 ? -4.898 -3.363 -13.310 1.00 94.62 80 LEU A O 1
ATOM 681 N N . ILE A 1 81 ? -4.741 -1.566 -11.976 1.00 95.94 81 ILE A N 1
ATOM 682 C CA . ILE A 1 81 ? -4.680 -0.612 -13.092 1.00 95.94 81 ILE A CA 1
ATOM 683 C C . ILE A 1 81 ? -3.423 -0.860 -13.920 1.00 95.94 81 ILE A C 1
ATOM 685 O O . ILE A 1 81 ? -3.538 -0.969 -15.133 1.00 95.94 81 ILE A O 1
ATOM 689 N N . TYR A 1 82 ? -2.255 -1.005 -13.289 1.00 95.12 82 TYR A N 1
ATOM 690 C CA . TYR A 1 82 ? -1.021 -1.353 -13.996 1.00 95.12 82 TYR A CA 1
ATOM 691 C C . TYR A 1 82 ? -1.153 -2.671 -14.768 1.00 95.12 82 TYR A C 1
ATOM 693 O O . TYR A 1 82 ? -0.787 -2.723 -15.937 1.00 95.12 82 TYR A O 1
ATOM 701 N N . TYR A 1 83 ? -1.725 -3.701 -14.141 1.00 95.19 83 TYR A N 1
ATOM 702 C CA . TYR A 1 83 ? -1.895 -5.012 -14.759 1.00 95.19 83 TYR A CA 1
ATOM 703 C C . TYR A 1 83 ? -2.661 -4.943 -16.089 1.00 95.19 83 TYR A C 1
ATOM 705 O O . TYR A 1 83 ? -2.263 -5.564 -17.069 1.00 95.19 83 TYR A O 1
ATOM 713 N N . PHE A 1 84 ? -3.741 -4.155 -16.144 1.00 95.62 84 PHE A N 1
ATOM 714 C CA . PHE A 1 84 ? -4.525 -3.971 -17.370 1.00 95.62 84 PHE A CA 1
ATOM 715 C C . PHE A 1 84 ? -3.993 -2.858 -18.287 1.00 95.62 84 PHE A C 1
ATOM 717 O O . PHE A 1 84 ? -4.260 -2.877 -19.487 1.00 95.62 84 PHE A O 1
ATOM 724 N N . TYR A 1 85 ? -3.249 -1.895 -17.742 1.00 95.06 85 TYR A N 1
ATOM 725 C CA . TYR A 1 85 ? -2.712 -0.733 -18.449 1.00 95.06 85 TYR A CA 1
ATOM 726 C C . TYR A 1 85 ? -1.233 -0.517 -18.073 1.00 95.06 85 TYR A C 1
ATOM 728 O O . TYR A 1 85 ? -0.931 0.323 -17.219 1.00 95.06 85 TYR A O 1
ATOM 736 N N . PRO A 1 86 ? -0.284 -1.211 -18.735 1.00 92.81 86 PRO A N 1
ATOM 737 C CA . PRO A 1 86 ? 1.141 -1.174 -18.378 1.00 92.81 86 PRO A CA 1
ATOM 738 C C . PRO A 1 86 ? 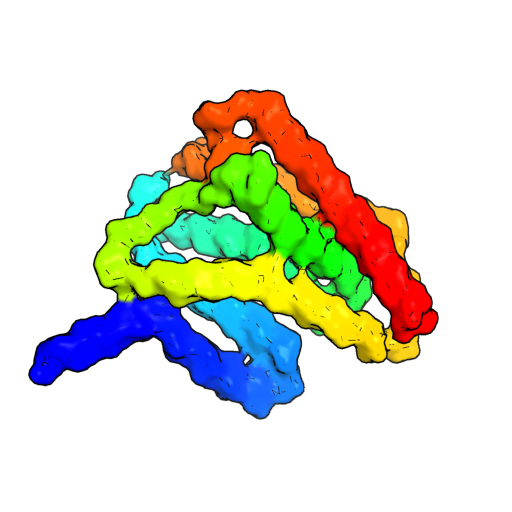1.783 0.219 -18.414 1.00 92.81 86 PRO A C 1
ATOM 740 O O . PRO A 1 86 ? 2.763 0.473 -17.717 1.00 92.81 86 PRO A O 1
ATOM 743 N N . ALA A 1 87 ? 1.217 1.166 -19.170 1.00 92.88 87 ALA A N 1
ATOM 744 C CA . ALA A 1 87 ? 1.635 2.571 -19.153 1.00 92.88 87 ALA A CA 1
ATOM 745 C C . ALA A 1 87 ? 1.535 3.213 -17.750 1.00 92.88 87 ALA A C 1
ATOM 747 O O . ALA A 1 87 ? 2.245 4.166 -17.451 1.00 92.88 87 ALA A O 1
ATOM 748 N N . PHE A 1 88 ? 0.702 2.666 -16.859 1.00 95.50 88 PHE A N 1
ATOM 749 C CA . PHE A 1 88 ? 0.537 3.131 -15.480 1.00 95.50 88 PHE A CA 1
ATOM 750 C C . PHE A 1 88 ? 1.632 2.630 -14.520 1.00 95.50 88 PHE A C 1
ATOM 752 O O . PHE A 1 88 ? 1.590 2.929 -13.324 1.00 95.50 88 PHE A O 1
ATOM 759 N N . PHE A 1 89 ? 2.616 1.871 -15.018 1.00 95.69 89 PHE A N 1
ATOM 760 C CA . PHE A 1 89 ? 3.660 1.251 -14.202 1.00 95.69 89 PHE A CA 1
ATOM 761 C C . PHE A 1 89 ? 4.362 2.238 -13.263 1.00 95.69 89 PHE A C 1
ATOM 763 O O . PHE A 1 89 ? 4.453 1.971 -12.068 1.00 95.69 89 PHE A O 1
ATOM 770 N N . SER A 1 90 ? 4.809 3.398 -13.758 1.00 96.81 90 SER A N 1
ATOM 771 C CA . SER A 1 90 ? 5.525 4.378 -12.928 1.00 96.81 90 SER A CA 1
ATOM 772 C C . SER A 1 90 ? 4.692 4.883 -11.757 1.00 96.81 90 SER A C 1
ATOM 774 O O . SER A 1 90 ? 5.219 5.059 -10.660 1.00 96.81 90 SER A O 1
ATOM 776 N N . VAL A 1 91 ? 3.389 5.087 -11.962 1.00 97.88 91 VAL A N 1
ATOM 777 C CA . VAL A 1 91 ? 2.484 5.497 -10.884 1.00 97.88 91 VAL A CA 1
ATOM 778 C C . VAL A 1 91 ? 2.306 4.351 -9.894 1.00 97.88 91 VAL A C 1
ATOM 780 O O . VAL A 1 91 ? 2.473 4.561 -8.695 1.00 97.88 91 VAL A O 1
ATOM 783 N N . ALA A 1 92 ? 2.054 3.128 -10.370 1.00 97.44 92 ALA A N 1
ATOM 784 C CA . ALA A 1 92 ? 1.941 1.959 -9.499 1.00 97.44 92 ALA A CA 1
ATOM 785 C C . ALA A 1 92 ? 3.212 1.732 -8.666 1.00 97.44 92 ALA A C 1
ATOM 787 O O . ALA A 1 92 ? 3.116 1.550 -7.453 1.00 97.44 92 ALA A O 1
ATOM 788 N N . HIS A 1 93 ? 4.391 1.830 -9.284 1.00 97.62 93 HIS A N 1
ATOM 789 C CA . HIS A 1 93 ? 5.683 1.779 -8.607 1.00 97.62 93 HIS A CA 1
ATOM 790 C C . HIS A 1 93 ? 5.771 2.827 -7.494 1.00 97.62 93 HIS A C 1
ATOM 792 O O . HIS A 1 93 ? 6.053 2.477 -6.352 1.00 97.62 93 HIS A O 1
ATOM 798 N N . ASN A 1 94 ? 5.493 4.100 -7.793 1.00 98.44 94 ASN A N 1
ATOM 799 C CA . ASN A 1 94 ? 5.618 5.184 -6.813 1.00 98.44 94 ASN A CA 1
ATOM 800 C C . ASN A 1 94 ? 4.642 5.028 -5.647 1.00 98.44 94 ASN A C 1
ATOM 802 O O . ASN A 1 94 ? 5.022 5.269 -4.503 1.00 98.44 94 ASN A O 1
ATOM 806 N N . ILE A 1 95 ? 3.405 4.602 -5.914 1.00 98.12 95 ILE A N 1
ATOM 807 C CA . ILE A 1 95 ? 2.400 4.370 -4.871 1.00 98.12 95 ILE A CA 1
ATOM 808 C C . ILE A 1 95 ? 2.790 3.187 -3.986 1.00 98.12 95 ILE A C 1
ATOM 810 O O . ILE A 1 95 ? 2.742 3.306 -2.764 1.00 98.12 95 ILE A O 1
ATOM 814 N N . HIS A 1 96 ? 3.247 2.075 -4.563 1.00 97.81 96 HIS A N 1
ATOM 815 C CA . HIS A 1 96 ? 3.714 0.933 -3.774 1.00 97.81 96 HIS A CA 1
ATOM 816 C C . HIS A 1 96 ? 4.998 1.235 -3.006 1.00 97.81 96 HIS A C 1
ATOM 818 O O . HIS A 1 96 ? 5.111 0.832 -1.850 1.00 97.81 96 HIS A O 1
ATOM 824 N N . PHE A 1 97 ? 5.925 1.997 -3.589 1.00 98.38 97 PHE A N 1
ATOM 825 C CA . PHE A 1 97 ? 7.109 2.494 -2.889 1.00 98.38 97 PHE A CA 1
ATOM 826 C C . PHE A 1 97 ? 6.706 3.357 -1.694 1.00 98.38 97 PHE A C 1
ATOM 828 O O . PHE A 1 97 ? 7.190 3.142 -0.584 1.00 98.38 97 PHE A O 1
ATOM 835 N N . LEU A 1 98 ? 5.782 4.299 -1.906 1.00 98.19 98 LEU A N 1
ATOM 836 C CA . LEU A 1 98 ? 5.269 5.181 -0.866 1.00 98.19 98 LEU A CA 1
ATOM 837 C C . LEU A 1 98 ? 4.621 4.399 0.274 1.00 98.19 98 LEU A C 1
ATOM 839 O O . LEU A 1 98 ? 4.930 4.659 1.432 1.00 98.19 98 LEU A O 1
ATOM 843 N N . ILE A 1 99 ? 3.744 3.447 -0.042 1.00 95.94 99 ILE A N 1
ATOM 844 C CA . ILE A 1 99 ? 3.064 2.617 0.956 1.00 95.94 99 ILE A CA 1
ATOM 845 C C . ILE A 1 99 ? 4.091 1.796 1.737 1.00 95.94 99 ILE A C 1
ATOM 847 O O . ILE A 1 99 ? 4.084 1.813 2.965 1.00 95.94 99 ILE A O 1
ATOM 851 N N . SER A 1 100 ? 5.008 1.129 1.036 1.00 96.94 100 SER A N 1
ATOM 852 C CA . SER A 1 100 ? 6.005 0.243 1.643 1.00 96.94 100 SER A CA 1
ATOM 853 C C . SER A 1 100 ? 6.969 1.021 2.540 1.00 96.94 100 SER A C 1
ATOM 855 O O . SER A 1 100 ? 7.089 0.753 3.735 1.00 96.94 100 SER A O 1
ATOM 857 N N . VAL A 1 101 ? 7.645 2.028 1.985 1.00 98.06 101 VAL A N 1
ATOM 858 C CA . VAL A 1 101 ? 8.648 2.817 2.710 1.00 98.06 101 VAL A CA 1
ATOM 859 C C . VAL A 1 101 ? 7.984 3.719 3.743 1.00 98.06 101 VAL A C 1
ATOM 861 O O . VAL A 1 101 ? 8.459 3.793 4.872 1.00 98.06 101 VAL A O 1
ATOM 864 N N . GLY A 1 102 ? 6.862 4.356 3.407 1.00 97.19 102 GLY A N 1
ATOM 865 C CA . GLY A 1 102 ? 6.093 5.190 4.330 1.00 97.19 102 GLY A CA 1
ATOM 866 C C . GLY A 1 102 ? 5.598 4.415 5.549 1.00 97.19 102 GLY A C 1
ATOM 867 O O . GLY A 1 102 ? 5.675 4.933 6.663 1.00 97.19 102 GLY A O 1
ATOM 868 N N . TYR A 1 103 ? 5.182 3.157 5.374 1.00 95.31 103 TYR A N 1
ATOM 869 C CA . TYR A 1 103 ? 4.814 2.280 6.485 1.00 95.31 103 TYR A CA 1
ATOM 870 C C . TYR A 1 103 ? 5.979 2.041 7.448 1.00 95.31 103 TYR A C 1
ATOM 872 O O . TYR A 1 103 ? 5.841 2.258 8.654 1.00 95.31 103 TYR A O 1
ATOM 880 N N . TRP A 1 104 ? 7.143 1.640 6.929 1.00 96.38 104 TRP A N 1
ATOM 881 C CA . TRP A 1 104 ? 8.318 1.364 7.759 1.00 96.38 104 TRP A CA 1
ATOM 882 C C . TRP A 1 104 ? 8.905 2.628 8.385 1.00 96.38 104 TRP A C 1
ATOM 884 O O . TRP A 1 104 ? 9.267 2.605 9.559 1.00 96.38 104 TRP A O 1
ATOM 894 N N . VAL A 1 105 ? 8.927 3.748 7.660 1.00 96.88 105 VAL A N 1
ATOM 895 C CA . VAL A 1 105 ? 9.306 5.057 8.209 1.00 96.88 105 VAL A CA 1
ATOM 896 C C . VAL A 1 105 ? 8.354 5.462 9.333 1.00 96.88 105 VAL A C 1
ATOM 898 O O . VAL A 1 105 ? 8.809 5.842 10.410 1.00 96.88 105 VAL A O 1
ATOM 901 N N . GLY A 1 106 ? 7.041 5.316 9.141 1.00 96.31 106 GLY A N 1
ATOM 902 C CA . GLY A 1 106 ? 6.049 5.558 10.185 1.00 96.31 106 GLY A CA 1
ATOM 903 C C . GLY A 1 106 ? 6.284 4.682 11.416 1.00 96.31 106 GLY A C 1
ATOM 904 O O . GLY A 1 106 ? 6.351 5.193 12.534 1.00 96.31 106 GLY A O 1
ATOM 905 N N . LYS A 1 107 ? 6.462 3.369 11.233 1.00 94.06 107 LYS A N 1
ATOM 906 C CA . LYS A 1 107 ? 6.721 2.435 12.340 1.00 94.06 107 LYS A CA 1
ATOM 907 C C . LYS A 1 107 ? 8.004 2.774 13.100 1.00 94.06 107 LYS A C 1
ATOM 909 O O . LYS A 1 107 ? 7.975 2.853 14.323 1.00 94.06 107 LYS A O 1
ATOM 914 N N . LEU A 1 108 ? 9.115 2.976 12.392 1.00 95.94 108 LEU A N 1
ATOM 915 C CA . LEU A 1 108 ? 10.442 3.112 12.999 1.00 95.94 108 LEU A CA 1
ATOM 916 C C . LEU A 1 108 ? 10.709 4.515 13.556 1.00 95.94 108 LEU A C 1
ATOM 918 O O . LEU A 1 108 ? 11.304 4.635 14.621 1.00 95.94 108 LEU A O 1
ATOM 922 N N . MET A 1 109 ? 10.279 5.572 12.861 1.00 96.56 109 MET A N 1
ATOM 923 C CA . MET A 1 109 ? 10.570 6.957 13.258 1.00 96.56 109 MET A CA 1
ATOM 924 C C . MET A 1 109 ? 9.448 7.599 14.077 1.00 96.56 109 MET A C 1
ATOM 926 O O . MET A 1 109 ? 9.715 8.498 14.870 1.00 96.56 109 MET A O 1
ATOM 930 N N . PHE A 1 110 ? 8.200 7.157 13.900 1.00 95.06 110 PHE A N 1
ATOM 931 C CA . PHE A 1 110 ? 7.026 7.775 14.528 1.00 95.06 110 PHE A CA 1
ATOM 932 C C . PHE A 1 110 ? 6.278 6.846 15.484 1.00 95.06 110 PHE A C 1
ATOM 934 O O . PHE A 1 110 ? 5.232 7.242 15.997 1.00 95.06 110 PHE A O 1
ATOM 941 N N . SER A 1 111 ? 6.787 5.629 15.724 1.00 93.62 111 SER A N 1
ATOM 942 C CA . SER A 1 111 ? 6.085 4.593 16.500 1.00 93.62 111 SER A CA 1
ATOM 943 C C . SER A 1 111 ? 4.644 4.404 16.010 1.00 93.62 111 SER A C 1
ATOM 945 O O . SER A 1 111 ? 3.700 4.309 16.795 1.00 93.62 111 SER A O 1
ATOM 947 N N . MET A 1 112 ? 4.459 4.448 14.686 1.00 93.25 112 MET A N 1
ATOM 948 C CA . MET A 1 112 ? 3.144 4.314 14.079 1.00 93.25 112 MET A CA 1
ATOM 949 C C . MET A 1 112 ? 2.593 2.915 14.347 1.00 93.25 112 MET A C 1
ATOM 951 O O . MET A 1 112 ? 3.200 1.906 13.991 1.00 93.25 112 MET A O 1
ATOM 955 N N . GLU A 1 113 ? 1.395 2.879 14.903 1.00 89.19 113 GLU A N 1
ATOM 956 C CA . GLU A 1 113 ? 0.581 1.688 15.074 1.00 89.19 113 GLU A CA 1
ATOM 957 C C . GLU A 1 113 ? -0.693 1.856 14.246 1.00 89.19 113 GLU A C 1
ATOM 959 O O . GLU A 1 113 ? -1.154 2.974 13.975 1.00 89.19 113 GLU A O 1
ATOM 964 N N . GLU A 1 114 ? -1.283 0.742 13.832 1.00 81.12 114 GLU A N 1
ATOM 965 C CA . GLU A 1 114 ? -2.618 0.767 13.248 1.00 81.12 114 GLU A CA 1
ATOM 966 C C . GLU A 1 114 ? -3.633 1.048 14.361 1.00 81.12 114 GLU A C 1
ATOM 968 O O . GLU A 1 114 ? -3.673 0.355 15.379 1.00 81.12 114 GLU A O 1
ATOM 973 N N . THR A 1 115 ? -4.480 2.065 14.191 1.00 62.44 115 THR A N 1
ATOM 974 C CA . THR A 1 115 ? -5.532 2.318 15.175 1.00 62.44 115 THR A CA 1
ATOM 975 C C . THR A 1 115 ? -6.572 1.203 15.094 1.00 62.44 115 THR A C 1
ATOM 977 O O . THR A 1 115 ? -7.035 0.821 14.010 1.00 62.44 115 THR A O 1
ATOM 980 N N . ASN A 1 116 ? -7.016 0.734 16.263 1.00 66.94 116 ASN A N 1
ATOM 981 C CA . ASN A 1 116 ? -8.009 -0.331 16.444 1.00 66.94 116 ASN A CA 1
ATOM 982 C C . ASN A 1 116 ? -7.492 -1.756 16.173 1.00 66.94 116 ASN A C 1
ATOM 984 O O . ASN A 1 116 ? -8.162 -2.535 15.485 1.00 66.94 116 ASN A O 1
ATOM 988 N N . GLU A 1 117 ? -6.333 -2.112 16.738 1.00 73.69 117 GLU A N 1
ATOM 989 C CA . GLU A 1 117 ? -5.958 -3.523 16.878 1.00 73.69 117 GLU A CA 1
ATOM 990 C C . GLU A 1 117 ? -7.074 -4.262 17.635 1.00 73.69 117 GLU A C 1
ATOM 992 O O . GLU A 1 117 ? -7.486 -3.867 18.728 1.00 73.69 117 GLU A O 1
ATOM 997 N N . ILE A 1 118 ? -7.606 -5.326 17.034 1.00 82.75 118 ILE A N 1
ATOM 998 C CA . ILE A 1 118 ? -8.619 -6.145 17.692 1.00 82.75 118 ILE A CA 1
ATOM 999 C C . ILE A 1 118 ? -7.901 -7.087 18.657 1.00 82.75 118 ILE A C 1
ATOM 1001 O O . ILE A 1 118 ? -7.078 -7.914 18.264 1.00 82.75 118 ILE A O 1
ATOM 1005 N N . HIS A 1 119 ? -8.254 -7.006 19.935 1.00 85.19 119 HIS A N 1
ATOM 1006 C CA . HIS A 1 119 ? -7.814 -7.964 20.939 1.00 85.19 119 HIS A CA 1
ATOM 1007 C C . HIS A 1 119 ? -8.898 -9.026 21.137 1.00 85.19 119 HIS A C 1
ATOM 1009 O O . HIS A 1 119 ? -9.832 -8.848 21.914 1.00 85.19 119 HIS A O 1
ATOM 1015 N N . SER A 1 120 ? -8.781 -10.126 20.395 1.00 89.50 120 SER A N 1
ATOM 1016 C CA . SER A 1 120 ? -9.679 -11.279 20.482 1.00 89.50 120 SER A CA 1
ATOM 1017 C C . SER A 1 120 ? -8.860 -12.572 20.536 1.00 89.50 120 SER A C 1
ATOM 1019 O O . SER A 1 120 ? -7.882 -12.684 19.795 1.00 89.50 120 SER A O 1
ATOM 1021 N N . PRO A 1 121 ? -9.233 -13.566 21.366 1.00 89.81 121 PRO A N 1
ATOM 1022 C CA . PRO A 1 121 ? -8.584 -14.879 21.357 1.00 89.81 121 PRO A CA 1
ATOM 1023 C C . PRO A 1 121 ? -8.815 -15.640 20.040 1.00 89.81 121 PRO A C 1
ATOM 1025 O O . PRO A 1 121 ? -8.106 -16.600 19.757 1.00 89.81 121 PRO A O 1
ATOM 1028 N N . GLU A 1 122 ? -9.778 -15.210 19.216 1.00 92.12 122 GLU A N 1
ATOM 1029 C CA . GLU A 1 122 ? -10.013 -15.777 17.885 1.00 92.12 122 GLU A CA 1
ATOM 1030 C C . GLU A 1 122 ? -8.979 -15.324 16.842 1.00 92.12 122 GLU A C 1
ATOM 1032 O O . GLU A 1 122 ? -8.952 -15.858 15.735 1.00 92.12 122 GLU A O 1
ATOM 1037 N N . ILE A 1 123 ? -8.142 -14.335 17.168 1.00 92.62 123 ILE A N 1
ATOM 1038 C CA . ILE A 1 123 ? -7.184 -13.714 16.252 1.00 92.62 123 ILE A CA 1
ATOM 1039 C C . ILE A 1 123 ? -5.802 -14.333 16.442 1.00 92.62 123 ILE A C 1
ATOM 1041 O O . ILE A 1 123 ? -5.173 -14.224 17.497 1.00 92.62 123 ILE A O 1
ATOM 1045 N N . VAL A 1 124 ? -5.277 -14.927 15.373 1.00 94.19 124 VAL A N 1
ATOM 1046 C CA . VAL A 1 124 ? -3.915 -15.460 15.321 1.00 94.19 124 VAL A CA 1
ATOM 1047 C C . VAL A 1 124 ? -2.964 -14.305 15.000 1.00 94.19 124 VAL A C 1
ATOM 1049 O O . VAL A 1 124 ? -2.609 -14.061 13.848 1.00 94.19 124 VAL A O 1
ATOM 1052 N N . LYS A 1 125 ? -2.565 -13.559 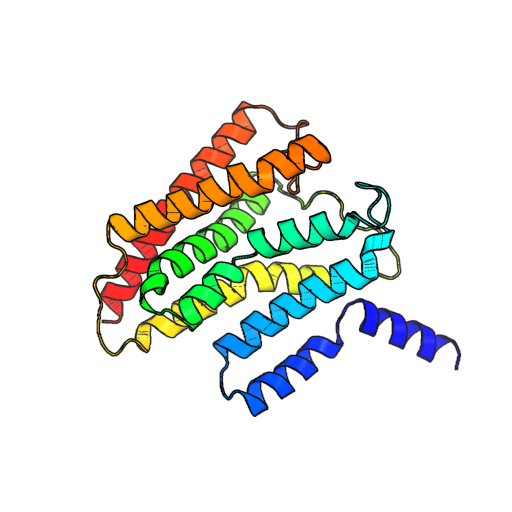16.039 1.00 91.62 125 LYS A N 1
ATOM 1053 C CA . LYS A 1 125 ? -1.822 -12.289 15.910 1.00 91.62 125 LYS A CA 1
ATOM 1054 C C . LYS A 1 125 ? -0.570 -12.375 15.039 1.00 91.62 125 LYS A C 1
ATOM 1056 O O . LYS A 1 125 ? -0.349 -11.502 14.207 1.00 91.62 125 LYS A O 1
ATOM 1061 N N . TRP A 1 126 ? 0.245 -13.418 15.215 1.00 93.50 126 TRP A N 1
ATOM 1062 C CA . TRP A 1 126 ? 1.478 -13.577 14.437 1.00 93.50 126 TRP A CA 1
ATOM 1063 C C . TRP A 1 126 ? 1.187 -13.718 12.937 1.00 93.50 126 TRP A C 1
ATOM 1065 O O . TRP A 1 126 ? 1.928 -13.176 12.123 1.00 93.50 126 TRP A O 1
ATOM 1075 N N . TYR A 1 127 ? 0.090 -14.394 12.581 1.00 93.94 127 TYR A N 1
ATOM 1076 C CA . TYR A 1 127 ? -0.292 -14.638 11.195 1.00 93.94 127 TYR A CA 1
ATOM 1077 C C . TYR A 1 127 ? -0.764 -13.351 10.526 1.00 93.94 127 TYR A C 1
ATOM 1079 O O . TYR A 1 127 ? -0.291 -13.002 9.450 1.00 93.94 127 TYR A O 1
ATOM 1087 N N . ILE A 1 128 ? -1.632 -12.594 11.199 1.00 91.44 128 ILE A N 1
ATOM 1088 C CA . ILE A 1 128 ? -2.110 -11.302 10.692 1.00 91.44 128 ILE A CA 1
ATOM 1089 C C . ILE A 1 128 ? -0.972 -10.294 10.592 1.00 91.44 128 ILE A C 1
ATOM 1091 O O . ILE A 1 128 ? -0.886 -9.586 9.593 1.00 91.44 128 ILE A O 1
ATOM 1095 N N . LYS A 1 129 ? -0.065 -10.267 11.575 1.00 91.56 129 LYS A N 1
ATOM 1096 C CA . LYS A 1 129 ? 1.138 -9.435 11.510 1.00 91.56 129 LYS A CA 1
ATOM 1097 C C . LYS A 1 129 ? 1.994 -9.802 10.298 1.00 91.56 129 LYS A C 1
ATOM 1099 O O . LYS A 1 129 ? 2.339 -8.918 9.530 1.00 91.56 129 LYS A O 1
ATOM 1104 N N . MET A 1 130 ? 2.269 -11.091 10.091 1.00 94.31 130 MET A N 1
ATOM 1105 C CA . MET A 1 130 ? 3.011 -11.571 8.923 1.00 94.31 130 MET A CA 1
ATOM 1106 C C . MET A 1 130 ? 2.322 -11.165 7.612 1.00 94.31 130 MET A C 1
ATOM 1108 O O . MET A 1 130 ? 2.976 -10.630 6.726 1.00 94.31 130 MET A O 1
ATOM 1112 N N . CYS A 1 131 ? 1.009 -11.376 7.481 1.00 93.31 131 CYS A N 1
ATOM 1113 C CA . CYS A 1 131 ? 0.257 -10.973 6.291 1.00 93.31 131 CYS A CA 1
ATOM 1114 C C . CYS A 1 131 ? 0.269 -9.452 6.074 1.00 93.31 131 CYS A C 1
ATOM 1116 O O . CYS A 1 131 ? 0.388 -9.020 4.931 1.00 93.31 131 CYS A O 1
ATOM 1118 N N . SER A 1 132 ? 0.168 -8.654 7.144 1.00 90.50 132 SER A N 1
ATOM 1119 C CA . SER A 1 132 ? 0.271 -7.192 7.074 1.00 90.50 132 SER A CA 1
ATOM 1120 C C . SER A 1 132 ? 1.669 -6.770 6.621 1.00 90.50 132 SER A C 1
ATOM 1122 O O . SER A 1 132 ? 1.792 -6.032 5.651 1.00 90.50 132 SER A O 1
ATOM 1124 N N . ASP A 1 133 ? 2.734 -7.303 7.223 1.00 93.06 133 ASP A N 1
ATOM 1125 C CA . ASP A 1 133 ? 4.109 -6.980 6.828 1.00 93.06 133 ASP A CA 1
ATOM 1126 C C . ASP A 1 133 ? 4.374 -7.385 5.360 1.00 93.06 133 ASP A C 1
ATOM 1128 O O . ASP A 1 133 ? 4.940 -6.608 4.591 1.00 93.06 133 ASP A O 1
ATOM 1132 N N . LEU A 1 134 ? 3.893 -8.557 4.925 1.00 94.62 134 LEU A N 1
ATOM 1133 C CA . LEU A 1 134 ? 4.011 -9.010 3.534 1.00 94.62 134 LEU A CA 1
ATOM 1134 C C . LEU A 1 134 ? 3.219 -8.135 2.548 1.00 94.62 134 LEU A C 1
ATOM 1136 O O . LEU A 1 134 ? 3.709 -7.893 1.446 1.00 94.62 134 LEU A O 1
ATOM 1140 N N . LEU A 1 135 ? 2.045 -7.623 2.931 1.00 92.94 135 LEU A N 1
ATOM 1141 C CA . LEU A 1 135 ? 1.255 -6.696 2.109 1.00 92.94 135 LEU A CA 1
ATOM 1142 C C . LEU A 1 135 ? 2.018 -5.392 1.814 1.00 92.94 135 LEU A C 1
ATOM 1144 O O . LEU A 1 135 ? 1.833 -4.813 0.750 1.00 92.94 135 LEU A O 1
ATOM 1148 N N . HIS A 1 136 ? 2.904 -4.963 2.716 1.00 93.00 136 HIS A N 1
ATOM 1149 C CA . HIS A 1 136 ? 3.734 -3.763 2.553 1.00 93.00 136 HIS A CA 1
ATOM 1150 C C . HIS A 1 136 ? 5.104 -4.041 1.915 1.00 93.00 136 HIS A C 1
ATOM 1152 O O . HIS A 1 136 ? 5.924 -3.135 1.831 1.00 93.00 136 HIS A O 1
ATOM 1158 N N . ILE A 1 137 ? 5.410 -5.282 1.520 1.00 95.25 137 ILE A N 1
ATOM 1159 C CA . ILE A 1 137 ? 6.710 -5.642 0.923 1.00 95.25 137 ILE A CA 1
ATOM 1160 C C . ILE A 1 137 ? 6.513 -6.276 -0.450 1.00 95.25 137 ILE A C 1
ATOM 1162 O O . ILE A 1 137 ? 7.123 -5.858 -1.434 1.00 95.25 137 ILE A O 1
ATOM 1166 N N . VAL A 1 138 ? 5.666 -7.301 -0.526 1.00 96.38 138 VAL A N 1
ATOM 1167 C CA . VAL A 1 138 ? 5.568 -8.158 -1.707 1.00 96.38 138 VAL A CA 1
ATOM 1168 C C . VAL A 1 138 ? 5.013 -7.418 -2.925 1.00 96.38 138 VAL A C 1
ATOM 1170 O O . VAL A 1 138 ? 5.636 -7.539 -3.975 1.00 96.38 138 VAL A O 1
ATOM 1173 N N . PRO A 1 139 ? 3.929 -6.618 -2.851 1.00 94.81 139 PRO A N 1
ATOM 1174 C CA . PRO A 1 139 ? 3.423 -5.905 -4.027 1.00 94.81 139 PRO A CA 1
ATOM 1175 C C . PRO A 1 139 ? 4.460 -4.985 -4.685 1.00 94.81 139 PRO A C 1
ATOM 1177 O O . PRO A 1 139 ? 4.571 -4.955 -5.910 1.00 94.81 139 PRO A O 1
ATOM 1180 N N . TYR A 1 140 ? 5.274 -4.296 -3.880 1.00 96.56 140 TYR A N 1
ATOM 1181 C CA . TYR A 1 140 ? 6.369 -3.481 -4.393 1.00 96.56 140 TYR A CA 1
ATOM 1182 C C . TYR A 1 140 ? 7.482 -4.338 -5.013 1.00 96.56 140 TYR A C 1
ATOM 1184 O O . TYR A 1 140 ? 7.918 -4.068 -6.131 1.00 96.56 140 TYR A O 1
ATOM 1192 N N . ALA A 1 141 ? 7.898 -5.415 -4.338 1.00 97.06 141 ALA A N 1
ATOM 1193 C CA . ALA A 1 141 ? 8.906 -6.336 -4.865 1.00 97.06 141 ALA A CA 1
ATOM 1194 C C . ALA A 1 141 ? 8.477 -6.978 -6.199 1.00 97.06 141 ALA A C 1
ATOM 1196 O O . ALA A 1 141 ? 9.303 -7.152 -7.094 1.00 97.06 141 ALA A O 1
ATOM 1197 N N . LEU A 1 142 ? 7.186 -7.288 -6.350 1.00 96.31 142 LEU A N 1
ATOM 1198 C CA . LEU A 1 142 ? 6.614 -7.776 -7.602 1.00 96.31 142 LEU A CA 1
ATOM 1199 C C . LEU A 1 142 ? 6.733 -6.741 -8.720 1.00 96.31 142 LEU A C 1
ATOM 1201 O O . LEU A 1 142 ? 7.170 -7.096 -9.803 1.00 96.31 142 LEU A O 1
ATOM 1205 N N . LEU A 1 143 ? 6.406 -5.472 -8.465 1.00 95.12 143 LEU A N 1
ATOM 1206 C CA . LEU A 1 143 ? 6.557 -4.417 -9.474 1.00 95.12 143 LEU A CA 1
ATOM 1207 C C . LEU A 1 143 ? 8.014 -4.224 -9.899 1.00 95.12 143 LEU A C 1
ATOM 1209 O O . LEU A 1 143 ? 8.287 -4.081 -11.084 1.00 95.12 143 LEU A O 1
ATOM 1213 N N . VAL A 1 144 ? 8.958 -4.261 -8.957 1.00 95.56 144 VAL A N 1
ATOM 1214 C CA . VAL A 1 144 ? 10.391 -4.181 -9.284 1.00 95.56 144 VAL A CA 1
ATOM 1215 C C . VAL A 1 144 ? 10.830 -5.372 -10.142 1.00 95.56 144 VAL A C 1
ATOM 1217 O O . VAL A 1 144 ? 11.619 -5.198 -11.067 1.00 95.56 144 VAL A O 1
ATOM 1220 N N . ARG A 1 145 ? 10.297 -6.572 -9.877 1.00 95.06 145 ARG A N 1
ATOM 1221 C CA . ARG A 1 145 ? 10.570 -7.778 -10.672 1.00 95.06 145 ARG A CA 1
ATOM 1222 C C . ARG A 1 145 ? 10.080 -7.671 -12.121 1.00 95.06 145 ARG A C 1
ATOM 1224 O O . ARG A 1 145 ? 10.658 -8.341 -12.969 1.00 95.06 145 ARG A O 1
ATOM 1231 N N . GLU A 1 146 ? 9.055 -6.873 -12.406 1.00 92.25 146 GLU A N 1
ATOM 1232 C CA . GLU A 1 146 ? 8.536 -6.697 -13.770 1.00 92.25 146 GLU A CA 1
ATOM 1233 C C . GLU A 1 146 ? 9.411 -5.765 -14.626 1.00 92.25 146 GLU A C 1
ATOM 1235 O O . GLU A 1 146 ? 9.328 -5.801 -15.844 1.00 92.25 146 GLU A O 1
ATOM 1240 N N . ILE A 1 147 ? 10.300 -4.957 -14.036 1.00 92.31 147 ILE A N 1
ATOM 1241 C CA . ILE A 1 147 ? 11.131 -4.005 -14.802 1.00 92.31 147 ILE A CA 1
ATOM 1242 C C . ILE A 1 147 ? 11.958 -4.687 -15.911 1.00 92.31 147 ILE A C 1
ATOM 1244 O O . ILE A 1 147 ? 11.938 -4.192 -17.037 1.00 92.31 147 ILE A O 1
ATOM 1248 N N . PRO A 1 148 ? 12.657 -5.816 -15.665 1.00 90.25 148 PRO A N 1
ATOM 1249 C CA . PRO A 1 148 ? 13.461 -6.475 -16.694 1.00 90.25 148 PRO A CA 1
ATOM 1250 C C . PRO A 1 148 ? 12.645 -7.166 -17.797 1.00 90.25 148 PRO A C 1
ATOM 1252 O O . PRO A 1 148 ? 13.243 -7.669 -18.743 1.00 90.25 148 PRO A O 1
ATOM 1255 N N . THR A 1 149 ? 11.316 -7.270 -17.670 1.00 88.62 149 THR A N 1
ATOM 1256 C CA . THR A 1 149 ? 10.456 -7.910 -18.683 1.00 88.62 149 THR A CA 1
ATOM 1257 C C . THR A 1 149 ? 9.917 -6.915 -19.709 1.00 88.62 149 THR A C 1
ATOM 1259 O O . THR A 1 149 ? 9.202 -7.312 -20.625 1.00 88.62 149 THR A O 1
ATOM 1262 N N . PHE A 1 150 ? 10.242 -5.626 -19.583 1.00 86.00 150 PHE A N 1
ATOM 1263 C CA . PHE A 1 150 ? 9.801 -4.613 -20.533 1.00 86.00 150 PHE A CA 1
ATOM 1264 C C . PHE A 1 150 ? 10.604 -4.693 -21.834 1.00 86.00 150 PHE A C 1
ATOM 1266 O O . PHE A 1 150 ? 11.783 -4.362 -21.874 1.00 86.00 150 PHE A O 1
ATOM 1273 N N . ASP A 1 151 ? 9.927 -5.078 -22.919 1.00 75.50 151 ASP A N 1
ATOM 1274 C CA . ASP A 1 151 ? 10.512 -5.179 -24.266 1.00 75.50 151 ASP A CA 1
ATOM 1275 C C . ASP A 1 151 ? 10.969 -3.824 -24.834 1.00 75.50 151 ASP A C 1
ATOM 1277 O O . ASP A 1 151 ? 11.766 -3.757 -25.771 1.00 75.50 151 ASP A O 1
ATOM 1281 N N . GLN A 1 152 ? 10.428 -2.728 -24.298 1.00 70.94 152 GLN A N 1
ATOM 1282 C CA . GLN A 1 152 ? 10.784 -1.366 -24.663 1.00 70.94 152 GLN A CA 1
ATOM 1283 C C . GLN A 1 152 ? 10.959 -0.532 -23.404 1.00 70.94 152 GLN A C 1
ATOM 1285 O O . GLN A 1 152 ? 10.078 -0.475 -22.542 1.00 70.94 152 GLN A O 1
ATOM 1290 N N . CYS A 1 153 ? 12.070 0.194 -23.350 1.00 69.94 153 CYS A N 1
ATOM 1291 C CA . CYS A 1 153 ? 12.332 1.218 -22.350 1.00 69.94 153 CYS A CA 1
ATOM 1292 C C . CYS A 1 153 ? 11.447 2.421 -22.654 1.00 69.94 153 CYS A C 1
ATOM 1294 O O . CYS A 1 153 ? 11.881 3.424 -23.221 1.00 69.94 153 CYS A O 1
ATOM 1296 N N . HIS A 1 154 ? 10.153 2.278 -22.366 1.00 67.25 154 HIS A N 1
ATOM 1297 C CA . HIS A 1 154 ? 9.200 3.360 -22.503 1.00 67.25 154 HIS A CA 1
ATOM 1298 C C . HIS A 1 154 ? 9.670 4.564 -21.687 1.00 67.25 154 HIS A C 1
ATOM 1300 O O . HIS A 1 154 ? 10.439 4.449 -20.728 1.00 67.25 154 HIS A O 1
ATOM 1306 N N . ASN A 1 155 ? 9.154 5.733 -22.060 1.00 84.75 155 ASN A N 1
ATOM 1307 C CA . ASN A 1 155 ? 9.342 6.968 -21.316 1.00 84.75 155 ASN A CA 1
ATOM 1308 C C . ASN A 1 155 ? 8.521 6.920 -20.013 1.00 84.75 155 ASN A C 1
ATOM 1310 O O . ASN A 1 155 ? 7.498 7.583 -19.881 1.00 84.75 155 ASN A O 1
ATOM 1314 N N . TYR A 1 156 ? 8.941 6.049 -19.101 1.00 92.25 156 TYR A N 1
ATOM 1315 C CA . TYR A 1 156 ? 8.447 5.892 -17.744 1.00 92.25 156 TYR A CA 1
ATOM 1316 C C . TYR A 1 156 ? 9.198 6.848 -16.815 1.00 92.25 156 TYR A C 1
ATOM 1318 O O . TYR A 1 156 ? 10.340 7.232 -17.071 1.00 92.25 156 TYR A O 1
ATOM 1326 N N . PHE A 1 157 ? 8.575 7.190 -15.691 1.00 95.62 157 PHE A N 1
ATOM 1327 C CA . PHE A 1 157 ? 9.123 8.106 -14.689 1.00 95.62 157 PHE A CA 1
ATOM 1328 C C . PHE A 1 157 ? 9.430 9.497 -15.272 1.00 95.62 157 PHE A C 1
ATOM 1330 O O . PHE A 1 157 ? 10.478 10.104 -15.033 1.00 95.62 157 PHE A O 1
ATOM 1337 N N . THR A 1 158 ? 8.485 10.008 -16.056 1.00 96.50 158 THR A N 1
ATOM 1338 C CA . THR A 1 158 ? 8.450 11.397 -16.513 1.00 96.50 158 THR A CA 1
ATOM 1339 C C . THR A 1 158 ? 7.898 12.319 -15.428 1.00 96.50 158 THR A C 1
ATOM 1341 O O . THR A 1 158 ? 7.287 11.888 -14.449 1.00 96.50 158 THR A O 1
ATOM 1344 N N . TYR A 1 159 ? 8.030 13.630 -15.634 1.00 97.81 159 TYR A N 1
ATOM 1345 C CA . TYR A 1 159 ? 7.388 14.616 -14.763 1.00 97.81 159 TYR A CA 1
ATOM 1346 C C . TYR A 1 159 ? 5.861 14.426 -14.673 1.00 97.81 159 TYR A C 1
ATOM 1348 O O . TYR A 1 159 ? 5.283 14.601 -13.601 1.00 97.81 159 TYR A O 1
ATOM 1356 N N . ASN A 1 160 ? 5.208 14.007 -15.763 1.00 97.88 160 ASN A N 1
ATOM 1357 C CA . ASN A 1 160 ? 3.773 13.721 -15.749 1.00 97.88 160 ASN A CA 1
ATOM 1358 C C . ASN A 1 160 ? 3.450 12.542 -14.826 1.00 97.88 160 ASN A C 1
ATOM 1360 O O . ASN A 1 160 ? 2.520 12.638 -14.028 1.00 97.88 160 ASN A O 1
ATOM 1364 N N . ASP A 1 161 ? 4.247 11.471 -14.857 1.00 97.50 161 ASP A N 1
ATOM 1365 C CA . ASP A 1 161 ? 4.056 10.316 -13.970 1.00 97.50 161 ASP A CA 1
ATOM 1366 C C . ASP A 1 161 ? 4.230 10.696 -12.496 1.00 97.50 161 ASP A C 1
ATOM 1368 O O . ASP A 1 161 ? 3.485 10.225 -11.630 1.00 97.50 161 ASP A O 1
ATOM 1372 N N . LEU A 1 162 ? 5.188 11.582 -12.197 1.00 98.38 162 LEU A N 1
ATOM 1373 C CA . LEU A 1 162 ? 5.372 12.130 -10.853 1.00 98.38 162 LEU A CA 1
ATOM 1374 C C . LEU A 1 162 ? 4.139 12.927 -10.409 1.00 98.38 162 LEU A C 1
ATOM 1376 O O . LEU A 1 162 ? 3.605 12.677 -9.327 1.00 98.38 162 LEU A O 1
ATOM 1380 N N . THR A 1 163 ? 3.649 13.838 -11.251 1.00 98.44 163 THR A N 1
ATOM 1381 C CA . THR A 1 163 ? 2.441 14.628 -10.973 1.00 98.44 163 THR A CA 1
ATOM 1382 C C . THR A 1 163 ? 1.217 13.731 -10.782 1.00 98.44 163 THR A C 1
ATOM 1384 O O . THR A 1 163 ? 0.457 13.929 -9.836 1.00 98.44 163 THR A O 1
ATOM 1387 N N . HIS A 1 164 ? 1.039 12.695 -11.606 1.00 98.25 164 HIS A N 1
ATOM 1388 C CA . HIS A 1 164 ? -0.041 11.720 -11.429 1.00 98.25 164 HIS A CA 1
ATOM 1389 C C . HIS A 1 164 ? 0.078 10.947 -10.112 1.00 98.25 164 HIS A C 1
ATOM 1391 O O . HIS A 1 164 ? -0.934 10.717 -9.452 1.00 98.25 164 HIS A O 1
ATOM 1397 N N . SER A 1 165 ? 1.298 10.610 -9.690 1.00 98.38 165 SER A N 1
ATOM 1398 C CA . SER A 1 165 ? 1.548 9.947 -8.405 1.00 98.38 165 SER A CA 1
ATOM 1399 C C . SER A 1 165 ? 1.192 10.856 -7.218 1.00 98.38 165 SER A C 1
ATOM 1401 O O . SER A 1 165 ? 0.527 10.412 -6.281 1.00 98.38 165 SER A O 1
ATOM 1403 N N . TYR A 1 166 ? 1.548 12.146 -7.272 1.00 98.50 166 TYR A N 1
ATOM 1404 C CA . TYR A 1 166 ? 1.103 13.124 -6.272 1.00 98.50 166 TYR A CA 1
ATOM 1405 C C . TYR A 1 166 ? -0.419 13.279 -6.270 1.00 98.50 166 TYR A C 1
ATOM 1407 O O . TYR A 1 166 ? -1.030 13.210 -5.205 1.00 98.50 166 TYR A O 1
ATOM 1415 N N . ASN A 1 167 ? -1.045 13.428 -7.439 1.00 98.00 167 ASN A N 1
ATOM 1416 C CA . ASN A 1 167 ? -2.498 13.558 -7.548 1.00 98.00 167 ASN A CA 1
ATOM 1417 C C . ASN A 1 167 ? -3.221 12.339 -6.972 1.00 98.00 167 ASN A C 1
ATOM 1419 O O . ASN A 1 167 ? -4.195 12.509 -6.248 1.00 98.00 167 ASN A O 1
ATOM 1423 N N . TRP A 1 168 ? -2.725 11.124 -7.219 1.00 97.75 168 TRP A N 1
ATOM 1424 C CA . TRP A 1 168 ? -3.274 9.905 -6.626 1.00 97.75 168 TRP A CA 1
ATOM 1425 C C . TRP A 1 168 ? -3.289 9.976 -5.096 1.00 97.75 168 TRP A C 1
ATOM 1427 O O . TRP A 1 168 ? -4.324 9.750 -4.469 1.00 97.75 168 TRP A O 1
ATOM 1437 N N . MET A 1 169 ? -2.153 10.335 -4.492 1.00 97.00 169 MET A N 1
ATOM 1438 C CA . MET A 1 169 ? -2.035 10.489 -3.043 1.00 97.00 169 MET A CA 1
ATOM 1439 C C . MET A 1 169 ? -2.990 11.567 -2.505 1.00 97.00 169 MET A C 1
ATOM 1441 O O . MET A 1 169 ? -3.675 11.332 -1.509 1.00 97.00 169 MET A O 1
ATOM 1445 N N . GLN A 1 170 ? -3.083 12.721 -3.174 1.00 97.12 170 GLN A N 1
ATOM 1446 C CA . GLN A 1 170 ? -3.978 13.807 -2.762 1.00 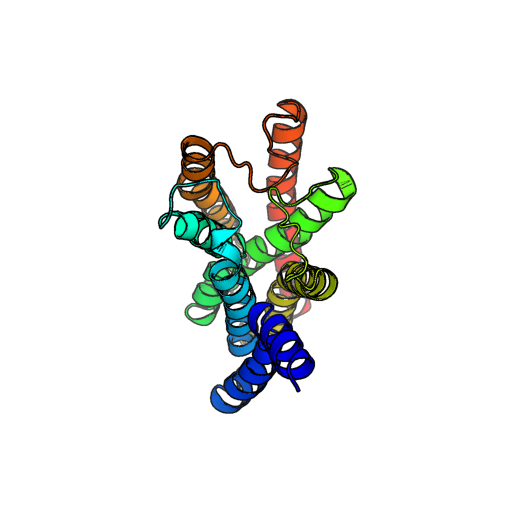97.12 170 GLN A CA 1
ATOM 1447 C C . GLN A 1 170 ? -5.452 13.429 -2.904 1.00 97.12 170 GLN A C 1
ATOM 1449 O O . GLN A 1 170 ? -6.244 13.706 -2.007 1.00 97.12 170 GLN A O 1
ATOM 1454 N N . TYR A 1 171 ? -5.834 12.757 -3.990 1.00 96.75 171 TYR A N 1
ATOM 1455 C CA . TYR A 1 171 ? -7.200 12.287 -4.190 1.00 96.75 171 TYR A CA 1
ATOM 1456 C C . TYR A 1 171 ? -7.602 11.263 -3.141 1.00 96.75 171 TYR A C 1
ATOM 1458 O O . TYR A 1 171 ? -8.695 11.367 -2.590 1.00 96.75 171 TYR A O 1
ATOM 1466 N N . TRP A 1 172 ? -6.723 10.320 -2.803 1.00 96.00 172 TRP A N 1
ATOM 1467 C CA . TRP A 1 172 ? -7.001 9.395 -1.712 1.00 96.00 172 TRP A CA 1
ATOM 1468 C C . TRP A 1 172 ? -7.174 10.140 -0.380 1.00 96.00 172 TRP A C 1
ATOM 1470 O O . TRP A 1 172 ? -8.153 9.924 0.337 1.00 96.00 172 TRP A O 1
ATOM 1480 N N . PHE A 1 173 ? -6.278 11.079 -0.072 1.00 95.25 173 PHE A N 1
ATOM 1481 C CA . PHE A 1 173 ? -6.357 11.860 1.159 1.00 95.25 173 PHE A CA 1
ATOM 1482 C C . PHE A 1 173 ? -7.658 12.676 1.251 1.00 95.25 173 PHE A C 1
ATOM 1484 O O . PHE A 1 173 ? -8.364 12.611 2.257 1.00 95.25 173 PHE A O 1
ATOM 1491 N N . ILE A 1 174 ? -8.016 13.398 0.187 1.00 96.62 174 ILE A N 1
ATOM 1492 C CA . ILE A 1 174 ? -9.173 14.300 0.150 1.00 96.62 174 ILE A CA 1
ATOM 1493 C C . ILE A 1 174 ? -10.495 13.539 0.071 1.00 96.62 174 ILE A C 1
ATOM 1495 O O . ILE A 1 174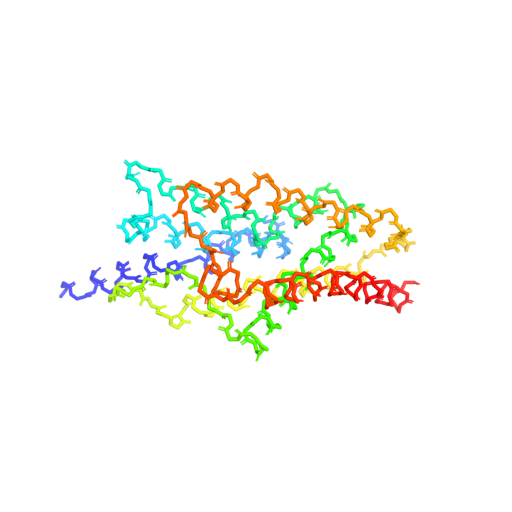 ? -11.428 13.875 0.793 1.00 96.62 174 ILE A O 1
ATOM 1499 N N . TYR A 1 175 ? -10.601 12.536 -0.801 1.00 96.31 175 TYR A N 1
ATOM 1500 C CA . TYR A 1 175 ? -11.881 11.888 -1.102 1.00 96.31 175 TYR A CA 1
ATOM 1501 C C . TYR A 1 175 ? -12.138 10.618 -0.296 1.00 96.31 175 TYR A C 1
ATOM 1503 O O . TYR A 1 175 ? -13.282 10.174 -0.228 1.00 96.31 175 TYR A O 1
ATOM 1511 N N . VAL A 1 176 ? -11.113 10.037 0.331 1.00 95.00 176 VAL A N 1
ATOM 1512 C CA . VAL A 1 176 ? -11.268 8.833 1.157 1.00 95.00 176 VAL A CA 1
ATOM 1513 C C . VAL A 1 176 ? -10.970 9.144 2.618 1.00 95.00 176 VAL A C 1
ATOM 1515 O O . VAL A 1 176 ? -11.843 8.983 3.473 1.00 95.00 176 VAL A O 1
ATOM 1518 N N . TYR A 1 177 ? -9.758 9.613 2.920 1.00 94.88 177 TYR A N 1
ATOM 1519 C CA . TYR A 1 177 ? -9.318 9.752 4.307 1.00 94.88 177 TYR A CA 1
ATOM 1520 C C . TYR A 1 177 ? -10.033 10.875 5.067 1.00 94.88 177 TYR A C 1
ATOM 1522 O O . TYR A 1 177 ? -10.518 10.634 6.173 1.00 94.88 177 TYR A O 1
ATOM 1530 N N . ILE A 1 178 ? -10.136 12.086 4.504 1.00 95.00 178 ILE A N 1
ATOM 1531 C CA . ILE A 1 178 ? -10.813 13.210 5.173 1.00 95.00 178 ILE A CA 1
ATOM 1532 C C . ILE A 1 178 ? -12.275 12.856 5.510 1.00 95.00 178 ILE A C 1
ATOM 1534 O O . ILE A 1 178 ? -12.634 12.962 6.685 1.00 95.00 178 ILE A O 1
ATOM 1538 N N . PRO A 1 179 ? -13.116 12.377 4.566 1.00 94.94 179 PRO A N 1
ATOM 1539 C CA . PRO A 1 179 ? -14.477 11.950 4.880 1.00 94.94 179 PRO A CA 1
ATOM 1540 C C . PRO A 1 179 ? -14.524 10.870 5.962 1.00 94.94 179 PRO A C 1
ATOM 1542 O O . PRO A 1 179 ? -15.294 10.993 6.913 1.00 94.94 179 PRO A O 1
ATOM 1545 N N . TRP A 1 180 ? -13.660 9.851 5.873 1.00 93.94 180 TRP A N 1
ATOM 1546 C CA . TRP A 1 180 ? -13.565 8.804 6.890 1.00 93.94 180 TRP A CA 1
ATOM 1547 C C . TRP A 1 180 ? -13.286 9.388 8.277 1.00 93.94 180 TRP A C 1
ATOM 1549 O O . TRP A 1 180 ? -14.008 9.095 9.234 1.00 93.94 180 TRP A O 1
ATOM 1559 N N . ARG A 1 181 ? -12.278 10.259 8.385 1.00 93.62 181 ARG A N 1
ATOM 1560 C CA . ARG A 1 181 ? -11.873 10.898 9.639 1.00 93.62 181 ARG A CA 1
ATOM 1561 C C . ARG A 1 181 ? -12.985 11.770 10.219 1.00 93.62 181 ARG A C 1
ATOM 1563 O O . ARG A 1 181 ? -13.198 11.725 11.427 1.00 93.62 181 ARG A O 1
ATOM 1570 N N . LEU A 1 182 ? -13.694 12.532 9.385 1.00 94.00 182 LEU A N 1
ATOM 1571 C CA . LEU A 1 182 ? -14.791 13.406 9.816 1.00 94.00 182 LEU A CA 1
ATOM 1572 C C . LEU A 1 182 ? -16.003 12.618 10.326 1.00 94.00 182 LEU A C 1
ATOM 1574 O O . LEU A 1 182 ? -16.623 13.028 11.302 1.00 94.00 182 LEU A O 1
ATOM 1578 N N . ILE A 1 183 ? -16.325 11.485 9.696 1.00 92.38 183 ILE A N 1
ATOM 1579 C CA . ILE A 1 183 ? -17.484 10.660 10.065 1.00 92.38 183 ILE A CA 1
ATOM 1580 C C . ILE A 1 183 ? -17.196 9.817 11.312 1.00 92.38 183 ILE A C 1
ATOM 1582 O O . ILE A 1 183 ? -18.059 9.661 12.171 1.00 92.38 183 ILE A O 1
ATOM 1586 N N . THR A 1 184 ? -15.996 9.242 11.406 1.00 90.81 184 THR A N 1
ATOM 1587 C CA . THR A 1 184 ? -15.693 8.192 12.396 1.00 90.81 184 THR A CA 1
ATOM 1588 C C . THR A 1 184 ? -14.816 8.649 13.550 1.00 90.81 184 THR A C 1
ATOM 1590 O O . THR A 1 184 ? -14.710 7.947 14.555 1.00 90.81 184 THR A O 1
ATOM 1593 N N . ASN A 1 185 ? -14.127 9.783 13.395 1.00 90.06 185 ASN A N 1
ATOM 1594 C CA . ASN A 1 185 ? -13.033 10.203 14.266 1.00 90.06 185 ASN A CA 1
ATOM 1595 C C . ASN A 1 185 ? -11.929 9.127 14.432 1.00 90.06 185 ASN A C 1
ATOM 1597 O O . ASN A 1 185 ? -11.138 9.184 15.378 1.00 90.06 185 ASN A O 1
ATOM 1601 N N . ASP A 1 186 ? -11.828 8.160 13.509 1.00 90.50 186 ASP A N 1
ATOM 1602 C CA . ASP A 1 186 ? -10.760 7.158 13.442 1.00 90.50 186 ASP A CA 1
ATOM 1603 C C . ASP A 1 186 ? -9.622 7.683 12.556 1.00 90.50 186 ASP A C 1
ATOM 1605 O O . ASP A 1 186 ? -9.844 8.175 11.454 1.00 90.50 186 ASP A O 1
ATOM 1609 N N . ALA A 1 187 ? -8.389 7.651 13.065 1.00 90.94 187 ALA A N 1
ATOM 1610 C CA . ALA A 1 187 ? -7.209 8.167 12.366 1.00 90.94 187 ALA A CA 1
ATOM 1611 C C . ALA A 1 187 ? -6.581 7.135 11.422 1.00 90.94 187 ALA A C 1
ATOM 1613 O O . ALA A 1 187 ? -5.665 7.481 10.688 1.00 90.94 187 ALA A O 1
ATOM 1614 N N . MET A 1 188 ? -7.032 5.875 11.461 1.00 88.88 188 MET A N 1
ATOM 1615 C CA . MET A 1 188 ? -6.420 4.683 10.841 1.00 88.88 188 MET A CA 1
ATOM 1616 C C . MET A 1 188 ? -4.993 4.337 11.297 1.00 88.88 188 MET A C 1
ATOM 1618 O O . MET A 1 188 ? -4.666 3.155 11.436 1.00 88.88 188 MET A O 1
ATOM 1622 N N . TYR A 1 189 ? -4.162 5.350 11.520 1.00 90.56 189 TYR A N 1
ATOM 1623 C CA . TYR A 1 189 ? -2.772 5.279 11.934 1.00 90.56 189 TYR A CA 1
ATOM 1624 C C . TYR A 1 189 ? -2.549 6.238 13.102 1.00 90.56 189 TYR A C 1
ATOM 1626 O O . TYR A 1 189 ? -3.019 7.380 13.089 1.00 90.56 189 TYR A O 1
ATOM 1634 N N . THR A 1 190 ? -1.823 5.795 14.127 1.00 93.56 190 THR A N 1
ATOM 1635 C CA . THR A 1 190 ? -1.622 6.604 15.338 1.00 93.56 190 THR A CA 1
ATOM 1636 C C . THR A 1 190 ? -0.871 7.898 15.055 1.00 93.56 190 THR A C 1
ATOM 1638 O O . THR A 1 190 ? -1.172 8.904 15.695 1.00 93.56 190 THR A O 1
ATOM 1641 N N . VAL A 1 191 ? 0.036 7.910 14.069 1.00 93.75 191 VAL A N 1
ATOM 1642 C CA . VAL A 1 191 ? 0.868 9.073 13.707 1.00 93.75 191 VAL A CA 1
ATOM 1643 C C . VAL A 1 191 ? 0.048 10.304 13.300 1.00 93.75 191 VAL A C 1
ATOM 1645 O O . VAL A 1 191 ? 0.429 11.422 13.638 1.00 93.75 191 VAL A O 1
ATOM 1648 N N . ILE A 1 192 ? -1.120 10.105 12.686 1.00 93.44 192 ILE A N 1
ATOM 1649 C CA . ILE A 1 192 ? -2.053 11.171 12.278 1.00 93.44 192 ILE A CA 1
ATOM 1650 C C . ILE A 1 192 ? -3.260 11.307 13.219 1.00 93.44 192 ILE A C 1
ATOM 1652 O O . ILE A 1 192 ? -4.274 11.913 12.868 1.00 93.44 192 ILE A O 1
ATOM 1656 N N . SER A 1 193 ? -3.179 10.737 14.424 1.00 93.88 193 SER A N 1
ATOM 1657 C CA . SER A 1 193 ? -4.237 10.861 15.426 1.00 93.88 193 SER A CA 1
ATOM 1658 C C . SER A 1 193 ? -4.266 12.246 16.071 1.00 93.88 193 SER A C 1
ATOM 1660 O O . SER A 1 193 ? -3.241 12.905 16.221 1.00 93.88 193 SER A O 1
ATOM 1662 N N . SER A 1 194 ? -5.441 12.652 16.560 1.00 91.88 194 SER A N 1
ATOM 1663 C CA . SER A 1 194 ? -5.625 13.905 17.311 1.00 91.88 194 SER A CA 1
ATOM 1664 C C . SER A 1 194 ? -4.884 13.954 18.653 1.00 91.88 194 SER A C 1
ATOM 1666 O O . SER A 1 194 ? -4.945 14.971 19.335 1.00 91.88 194 SER A O 1
ATOM 1668 N N . LYS A 1 195 ? -4.226 12.860 19.062 1.00 92.88 195 LYS A N 1
ATOM 1669 C CA . LYS A 1 195 ? -3.370 12.821 20.254 1.00 92.88 195 LYS A CA 1
ATOM 1670 C C . LYS A 1 195 ? -1.968 13.370 19.980 1.00 92.88 195 LYS A C 1
ATOM 1672 O O . LYS A 1 195 ? -1.298 13.780 20.921 1.00 92.88 195 LYS A O 1
ATOM 1677 N N . ASN A 1 196 ? -1.531 13.376 18.721 1.00 94.94 196 ASN A N 1
ATOM 1678 C CA . ASN A 1 196 ? -0.229 13.908 18.335 1.00 94.94 196 ASN A CA 1
ATOM 1679 C C . ASN A 1 196 ? -0.305 15.408 18.047 1.00 94.94 196 ASN A C 1
ATOM 1681 O O . ASN A 1 196 ? -1.357 15.948 17.703 1.00 94.94 196 ASN A O 1
ATOM 1685 N N . SER A 1 197 ? 0.838 16.086 18.161 1.00 96.12 197 SER A N 1
ATOM 1686 C CA . SER A 1 197 ? 0.931 17.512 17.841 1.00 96.12 197 SER A CA 1
ATOM 1687 C C . SER A 1 197 ? 0.721 17.769 16.344 1.00 96.12 197 SER A C 1
ATOM 1689 O O . SER A 1 197 ? 1.135 16.972 15.500 1.00 96.12 197 SER A O 1
ATOM 1691 N N . ALA A 1 198 ? 0.148 18.926 15.996 1.00 95.38 198 ALA A N 1
ATOM 1692 C CA . ALA A 1 198 ? -0.014 19.334 14.598 1.00 95.38 198 ALA A CA 1
ATOM 1693 C C . ALA A 1 198 ? 1.324 19.337 13.836 1.00 95.38 198 ALA A C 1
ATOM 1695 O O . ALA A 1 198 ? 1.379 18.921 12.682 1.00 95.38 198 ALA A O 1
ATOM 1696 N N . MET A 1 199 ? 2.416 19.727 14.505 1.00 96.50 199 MET A N 1
ATOM 1697 C CA . MET A 1 199 ? 3.761 19.713 13.928 1.00 96.50 199 MET A CA 1
ATOM 1698 C C . MET A 1 199 ? 4.207 18.303 13.524 1.00 96.50 199 MET A C 1
ATOM 1700 O O . MET A 1 199 ? 4.738 18.122 12.433 1.00 96.50 199 MET A O 1
ATOM 1704 N N . GLN A 1 200 ? 3.953 17.288 14.358 1.00 95.50 200 GLN A N 1
ATOM 1705 C CA . GLN A 1 200 ? 4.278 15.896 14.029 1.00 95.50 200 GLN A CA 1
ATOM 1706 C C . GLN A 1 200 ? 3.488 15.401 12.812 1.00 95.50 200 GLN A C 1
ATOM 1708 O O . GLN A 1 200 ? 4.056 14.737 11.948 1.00 95.50 200 GLN A O 1
ATOM 1713 N N . ILE A 1 201 ? 2.203 15.757 12.717 1.00 95.31 201 ILE A N 1
ATOM 1714 C CA . ILE A 1 201 ? 1.344 15.400 11.578 1.00 95.31 201 ILE A CA 1
ATOM 1715 C C . ILE A 1 201 ? 1.850 16.067 10.293 1.00 95.31 201 ILE A C 1
ATOM 1717 O O . ILE A 1 201 ? 1.984 15.400 9.268 1.00 95.31 201 ILE A O 1
ATOM 1721 N N . ILE A 1 202 ? 2.179 17.362 10.350 1.00 96.44 202 ILE A N 1
ATOM 1722 C CA . ILE A 1 202 ? 2.731 18.120 9.216 1.00 96.44 202 ILE A CA 1
ATOM 1723 C C . ILE A 1 202 ? 4.076 17.533 8.780 1.00 96.44 202 ILE A C 1
ATOM 1725 O O . ILE A 1 202 ? 4.294 17.321 7.589 1.00 96.44 202 ILE A O 1
ATOM 1729 N N . MET A 1 203 ? 4.960 17.223 9.731 1.00 97.00 203 MET A N 1
ATOM 1730 C CA . MET A 1 203 ? 6.263 16.619 9.454 1.00 97.00 203 MET A CA 1
ATOM 1731 C C . MET A 1 203 ? 6.118 15.249 8.789 1.00 97.00 203 MET A C 1
ATOM 1733 O O . MET A 1 203 ? 6.771 14.992 7.779 1.00 97.00 203 MET A O 1
ATOM 1737 N N . PHE A 1 204 ? 5.234 14.390 9.306 1.00 96.69 204 PHE A N 1
ATOM 1738 C CA . PHE A 1 204 ? 4.944 13.099 8.687 1.00 96.69 204 PHE A CA 1
ATOM 1739 C C . PHE A 1 204 ? 4.396 13.280 7.265 1.00 96.69 204 PHE A C 1
ATOM 1741 O O . PHE A 1 204 ? 4.908 12.667 6.332 1.00 96.69 204 PHE A O 1
ATOM 1748 N N . GLY A 1 205 ? 3.439 14.192 7.070 1.00 96.81 205 GLY A N 1
ATOM 1749 C CA . GLY A 1 205 ? 2.913 14.538 5.749 1.00 96.81 205 GLY A CA 1
ATOM 1750 C C . GLY A 1 205 ? 4.004 14.997 4.776 1.00 96.81 205 GLY A C 1
ATOM 1751 O O . GLY A 1 205 ? 4.059 14.512 3.647 1.00 96.81 205 GLY A O 1
ATOM 1752 N N . GLY A 1 206 ? 4.918 15.868 5.211 1.00 97.94 206 GLY A N 1
ATOM 1753 C CA . GLY A 1 206 ? 6.066 16.303 4.409 1.00 97.94 206 GLY A CA 1
ATOM 1754 C C . GLY A 1 206 ? 6.988 15.145 4.016 1.00 97.94 206 GLY A C 1
ATOM 1755 O O . GLY A 1 206 ? 7.363 15.023 2.851 1.00 97.94 206 GLY A O 1
ATOM 1756 N N . ILE A 1 207 ? 7.289 14.242 4.953 1.00 98.12 207 ILE A N 1
ATOM 1757 C CA . ILE A 1 207 ? 8.109 13.048 4.694 1.00 98.12 207 ILE A CA 1
ATOM 1758 C C . ILE A 1 207 ? 7.457 12.132 3.654 1.00 98.12 207 ILE A C 1
ATOM 1760 O O . ILE A 1 207 ? 8.146 11.674 2.749 1.00 98.12 207 ILE A O 1
ATOM 1764 N N . ILE A 1 208 ? 6.142 11.910 3.719 1.00 97.94 208 ILE A N 1
ATOM 1765 C CA . ILE A 1 208 ? 5.402 11.124 2.716 1.00 97.94 208 ILE A CA 1
ATOM 1766 C C . ILE A 1 208 ? 5.591 11.716 1.302 1.00 97.94 208 ILE A C 1
ATOM 1768 O O . ILE A 1 208 ? 5.855 10.976 0.355 1.00 97.94 208 ILE A O 1
ATOM 1772 N N . HIS A 1 209 ? 5.564 13.045 1.146 1.00 98.31 209 HIS A N 1
ATOM 1773 C CA . HIS A 1 209 ? 5.804 13.684 -0.158 1.00 98.31 209 HIS A CA 1
ATOM 1774 C C . HIS A 1 209 ? 7.242 13.494 -0.655 1.00 98.31 209 HIS A C 1
ATOM 1776 O O . HIS A 1 209 ? 7.457 13.306 -1.855 1.00 98.31 209 HIS A O 1
ATOM 1782 N N . VAL A 1 210 ? 8.219 13.537 0.255 1.00 98.56 210 VAL A N 1
ATOM 1783 C CA . VAL A 1 210 ? 9.633 13.286 -0.057 1.00 98.56 210 VAL A CA 1
ATOM 1784 C C . VAL A 1 210 ? 9.856 11.822 -0.439 1.00 98.56 210 VAL A C 1
ATOM 1786 O O . VAL A 1 210 ? 10.549 11.553 -1.415 1.00 98.56 210 VAL A O 1
ATOM 1789 N N . ILE A 1 211 ? 9.233 10.871 0.264 1.00 98.56 211 ILE A N 1
ATOM 1790 C CA . ILE A 1 211 ? 9.315 9.437 -0.056 1.00 98.56 211 ILE A CA 1
ATOM 1791 C C . ILE A 1 211 ? 8.784 9.168 -1.465 1.00 98.56 211 ILE A C 1
ATOM 1793 O O . ILE A 1 211 ? 9.405 8.407 -2.202 1.00 98.56 211 ILE A O 1
ATOM 1797 N N . LEU A 1 212 ? 7.680 9.805 -1.866 1.00 98.50 212 LEU A N 1
ATOM 1798 C CA . LEU A 1 212 ? 7.138 9.646 -3.216 1.00 98.50 212 LEU A CA 1
ATOM 1799 C C . LEU A 1 212 ? 8.116 10.149 -4.292 1.00 98.50 212 LEU A C 1
ATOM 1801 O O . LEU A 1 212 ? 8.314 9.472 -5.300 1.00 98.50 212 LEU A O 1
ATOM 1805 N N . LEU A 1 213 ? 8.784 11.284 -4.053 1.00 98.62 213 LEU A N 1
ATOM 1806 C CA . LEU A 1 213 ? 9.838 11.786 -4.941 1.00 98.62 213 LEU A CA 1
ATOM 1807 C C . LEU A 1 213 ? 11.031 10.820 -5.014 1.00 98.62 213 LEU A C 1
ATOM 1809 O O . LEU A 1 213 ? 11.522 10.534 -6.105 1.00 98.62 213 LEU A O 1
ATOM 1813 N N . ILE A 1 214 ? 11.481 10.296 -3.870 1.00 98.69 214 ILE A N 1
ATOM 1814 C CA . ILE A 1 214 ? 12.565 9.305 -3.810 1.00 98.69 214 ILE A CA 1
ATOM 1815 C C . ILE A 1 214 ? 12.176 8.048 -4.587 1.00 98.69 214 ILE A C 1
ATOM 1817 O O . ILE A 1 214 ? 12.974 7.572 -5.388 1.00 98.69 214 ILE A O 1
ATOM 1821 N N . GLY A 1 215 ? 10.954 7.544 -4.404 1.00 98.38 215 GLY A N 1
ATOM 1822 C CA . GLY A 1 215 ? 10.437 6.389 -5.138 1.00 98.38 215 GLY A CA 1
ATOM 1823 C C . GLY A 1 215 ? 10.452 6.613 -6.645 1.00 98.38 215 GLY A C 1
ATOM 1824 O O . GLY A 1 215 ? 10.892 5.745 -7.392 1.00 98.38 215 GLY A O 1
ATOM 1825 N N . HIS A 1 216 ? 10.074 7.808 -7.091 1.00 98.50 216 HIS A N 1
ATOM 1826 C CA . HIS A 1 216 ? 10.117 8.172 -8.501 1.00 98.50 216 HIS A CA 1
ATOM 1827 C C . HIS A 1 216 ? 11.540 8.173 -9.073 1.00 98.50 216 HIS A C 1
ATOM 1829 O O . HIS A 1 216 ? 11.792 7.582 -10.124 1.00 98.50 216 HIS A O 1
ATOM 1835 N N . VAL A 1 217 ? 12.490 8.798 -8.373 1.00 98.31 217 VAL A N 1
ATOM 1836 C CA . VAL A 1 217 ? 13.902 8.808 -8.784 1.00 98.31 217 VAL A CA 1
ATOM 1837 C C . VAL A 1 217 ? 14.488 7.397 -8.755 1.00 98.31 217 VAL A C 1
ATOM 1839 O O . VAL A 1 217 ? 15.198 7.012 -9.680 1.00 98.31 217 VAL A O 1
ATOM 1842 N N . PHE A 1 218 ? 14.164 6.608 -7.732 1.00 98.06 218 PHE A N 1
ATOM 1843 C CA . PHE A 1 218 ? 14.620 5.230 -7.602 1.00 98.06 218 PHE A CA 1
ATOM 1844 C C . PHE A 1 218 ? 14.119 4.356 -8.755 1.00 98.06 218 PHE A C 1
ATOM 1846 O O . PHE A 1 218 ? 14.917 3.665 -9.380 1.00 98.06 218 PHE A O 1
ATOM 1853 N N . GLY A 1 219 ? 12.832 4.447 -9.099 1.00 96.19 219 GLY A N 1
ATOM 1854 C CA . GLY A 1 219 ? 12.259 3.732 -10.239 1.00 96.19 219 GLY A CA 1
ATOM 1855 C C . GLY A 1 219 ? 12.907 4.130 -11.567 1.00 96.19 219 GLY A C 1
ATOM 1856 O O . GLY A 1 219 ? 13.231 3.266 -12.378 1.00 96.19 219 GLY A O 1
ATOM 1857 N N . LYS A 1 220 ? 13.205 5.424 -11.752 1.00 95.62 220 LYS A N 1
ATOM 1858 C CA . LYS A 1 220 ? 13.951 5.919 -12.917 1.00 95.62 220 LYS A CA 1
ATOM 1859 C C . LYS A 1 220 ? 15.364 5.333 -13.004 1.00 95.62 220 LYS A C 1
ATOM 1861 O O . LYS A 1 220 ? 15.797 4.957 -14.089 1.00 95.62 220 LYS A O 1
ATOM 1866 N N . ILE A 1 221 ? 16.079 5.253 -11.879 1.00 95.62 221 ILE A N 1
ATOM 1867 C CA . ILE A 1 221 ? 17.415 4.641 -11.815 1.00 95.62 221 ILE A CA 1
ATOM 1868 C C . ILE A 1 221 ? 17.334 3.147 -12.129 1.00 95.62 221 ILE A C 1
ATOM 1870 O O . ILE A 1 221 ? 18.131 2.662 -12.925 1.00 95.62 221 ILE A O 1
ATOM 1874 N N . LEU A 1 222 ? 16.374 2.426 -11.540 1.00 94.56 222 LEU A N 1
ATOM 1875 C CA . LEU A 1 222 ? 16.173 1.007 -11.828 1.00 94.56 222 LEU A CA 1
ATOM 1876 C C . LEU A 1 222 ? 15.927 0.780 -13.316 1.00 94.56 222 LEU A C 1
ATOM 1878 O O . LEU A 1 222 ? 16.595 -0.053 -13.916 1.00 94.56 222 LEU A O 1
ATOM 1882 N N . LEU A 1 223 ? 15.029 1.555 -13.923 1.00 92.88 223 LEU A N 1
ATOM 1883 C CA . LEU A 1 223 ? 14.767 1.449 -15.352 1.00 92.88 223 LEU A CA 1
ATOM 1884 C C . LEU A 1 223 ? 16.037 1.705 -16.174 1.00 92.88 223 LEU A C 1
ATOM 1886 O O . LEU A 1 223 ? 16.346 0.910 -17.042 1.00 92.88 223 LEU A O 1
ATOM 1890 N N . TYR A 1 224 ? 16.819 2.742 -15.858 1.00 91.31 224 TYR A N 1
ATOM 1891 C CA . TYR A 1 224 ? 18.083 3.017 -16.555 1.00 91.31 224 TYR A CA 1
ATOM 1892 C C . TYR A 1 224 ? 19.105 1.869 -16.455 1.00 91.31 224 TYR A C 1
ATOM 1894 O O . TYR A 1 224 ? 19.897 1.665 -17.366 1.00 91.31 224 TYR A O 1
ATOM 1902 N N . VAL A 1 225 ? 19.118 1.126 -15.345 1.00 92.44 225 VAL A N 1
ATOM 1903 C CA . VAL A 1 225 ? 20.049 0.002 -15.145 1.00 92.44 225 VAL A CA 1
ATOM 1904 C C . VAL A 1 225 ? 19.657 -1.227 -15.967 1.00 92.44 225 VAL A C 1
ATOM 1906 O O . VAL A 1 225 ? 20.539 -1.969 -16.395 1.00 92.44 225 VAL A O 1
ATOM 1909 N N . TYR A 1 226 ? 18.362 -1.467 -16.163 1.00 90.06 226 TYR A N 1
ATOM 1910 C CA . TYR A 1 226 ? 17.861 -2.705 -16.765 1.00 90.06 226 TYR A CA 1
ATOM 1911 C C . TYR A 1 226 ? 17.523 -2.604 -18.259 1.00 90.06 226 TYR A C 1
ATOM 1913 O O . TYR A 1 226 ? 17.112 -3.620 -18.817 1.00 90.06 226 TYR A O 1
ATOM 1921 N N . CYS A 1 227 ? 17.667 -1.434 -18.892 1.00 83.12 227 CYS A N 1
ATOM 1922 C CA . CYS A 1 227 ? 16.951 -1.134 -20.133 1.00 83.12 227 CYS A CA 1
ATOM 1923 C C . CYS A 1 227 ? 17.801 -0.492 -21.267 1.00 83.12 227 CYS A C 1
ATOM 1925 O O . CYS A 1 227 ? 18.307 0.629 -21.060 1.00 83.12 227 CYS A O 1
#

Radius of gyration: 18.79 Å; chains: 1; bounding box: 44×54×46 Å

Sequence (227 aa):
MVSVNIINNIYIKNGCYIPFVYIGLWYFTKDFYLSTVVCFKLHTMNYFYRFEHHYKILPSPYNFMKQFVRLTDSGIAASLIYYFYPAFFSVAHNIHFLISVGYWVGKLMFSMEETNEIHSPEIVKWYIKMCSDLLHIVPYALLVREIPTFDQCHNYFTYNDLTHSYNWMQYWFIYVYIPWRLITNDAMYTVISSKNSAMQIIMFGGIIHVILLIGHVFGKILLYVYC

Secondary structure (DSSP, 8-state):
-HHHHHHHHHHHHTTTTHHHHHHHHHHHH--HHHHHHHHHHHHHHHHHHHHGGG--SS-TTTTHHHHHHHHHTTSHHHHHHHHH-GGGHHHHHHHHHHHHHHHHHHHHHH---BTT----TT--HHHHHHHHHHHTTHHHHHHHHHGGG-SS--S-S-HHHHHHHHHHHHHHIIIIIHHHHHHH---SBGGGSTTS-HHHHHHHHHHHHHHHHHHHHHHHHHHHHH-

Organism: NCBI:txid1070528